Protein AF-A0AA42DPJ4-F1 (afdb_monomer)

pLDDT: mean 75.96, std 15.67, range [26.09, 93.69]

Structure (mmCIF, N/CA/C/O backbone):
data_AF-A0AA42DPJ4-F1
#
_entry.id   AF-A0AA42DPJ4-F1
#
loop_
_atom_site.group_PDB
_atom_site.id
_atom_site.type_symbol
_atom_site.label_atom_id
_atom_site.label_alt_id
_atom_site.label_comp_id
_atom_site.label_asym_id
_atom_site.label_entity_id
_atom_site.label_seq_id
_atom_site.pdbx_PDB_ins_code
_atom_site.Cartn_x
_atom_site.Cartn_y
_atom_site.Cartn_z
_atom_site.occupancy
_atom_site.B_iso_or_equiv
_atom_site.auth_seq_id
_atom_site.auth_comp_id
_atom_site.auth_asym_id
_atom_site.auth_atom_id
_atom_site.pdbx_PDB_model_num
ATOM 1 N N . MET A 1 1 ? 24.474 -17.351 -63.081 1.00 50.31 1 MET A N 1
ATOM 2 C CA . MET A 1 1 ? 24.255 -18.092 -61.821 1.00 50.31 1 MET A CA 1
ATOM 3 C C . MET A 1 1 ? 22.825 -17.824 -61.389 1.00 50.31 1 MET A C 1
ATOM 5 O O . MET A 1 1 ? 22.448 -16.661 -61.349 1.00 50.31 1 MET A O 1
ATOM 9 N N . ALA A 1 2 ? 22.011 -18.860 -61.190 1.00 41.03 2 ALA A N 1
ATOM 10 C CA . ALA A 1 2 ? 20.641 -18.689 -60.711 1.00 41.03 2 ALA A CA 1
ATOM 11 C C . ALA A 1 2 ? 20.674 -18.439 -59.195 1.00 41.03 2 ALA A C 1
ATOM 13 O O . ALA A 1 2 ? 21.271 -19.229 -58.468 1.00 41.03 2 ALA A O 1
ATOM 14 N N . TYR A 1 3 ? 20.078 -17.338 -58.736 1.00 45.53 3 TYR A N 1
ATOM 15 C CA . TYR A 1 3 ? 19.929 -17.019 -57.315 1.00 45.53 3 TYR A CA 1
ATOM 16 C C . TYR A 1 3 ? 18.495 -17.345 -56.898 1.00 45.53 3 TYR A C 1
ATOM 18 O O . TYR A 1 3 ? 17.548 -16.778 -57.445 1.00 45.53 3 TYR A O 1
ATOM 26 N N . VAL A 1 4 ? 18.333 -18.282 -55.963 1.00 52.97 4 VAL A N 1
ATOM 27 C CA . VAL A 1 4 ? 17.031 -18.622 -55.379 1.00 52.97 4 VAL A CA 1
ATOM 28 C C . VAL A 1 4 ? 16.916 -17.874 -54.059 1.00 52.97 4 VAL A C 1
ATOM 30 O O . VAL A 1 4 ? 17.631 -18.173 -53.107 1.00 52.97 4 VAL A O 1
ATOM 33 N N . LYS A 1 5 ? 16.028 -16.879 -54.013 1.00 53.94 5 LYS A N 1
ATOM 34 C CA . LYS A 1 5 ? 15.670 -16.181 -52.778 1.00 53.94 5 LYS A CA 1
ATOM 35 C C . LYS A 1 5 ? 14.602 -17.007 -52.065 1.00 53.94 5 LYS A C 1
ATOM 37 O O . LYS A 1 5 ? 13.490 -17.133 -52.572 1.00 53.94 5 LYS A O 1
ATOM 42 N N . PHE A 1 6 ? 14.939 -17.581 -50.916 1.00 61.22 6 PHE A N 1
ATOM 43 C CA . PHE A 1 6 ? 13.951 -18.226 -50.059 1.00 61.22 6 PHE A CA 1
ATOM 44 C C . PHE A 1 6 ? 13.120 -17.143 -49.363 1.00 61.22 6 PHE A C 1
ATOM 46 O O . PHE A 1 6 ? 13.669 -16.206 -48.789 1.00 61.22 6 PHE A O 1
ATOM 53 N N . ILE A 1 7 ? 11.796 -17.249 -49.459 1.00 59.47 7 ILE A N 1
ATOM 54 C CA . ILE A 1 7 ? 10.856 -16.453 -48.666 1.00 59.47 7 ILE A CA 1
ATOM 55 C C . ILE A 1 7 ? 10.421 -17.377 -47.529 1.00 59.47 7 ILE A C 1
ATOM 57 O O . ILE A 1 7 ? 9.567 -18.240 -47.732 1.00 59.47 7 ILE A O 1
ATOM 61 N N . SER A 1 8 ? 11.070 -17.279 -46.367 1.00 59.56 8 SER A N 1
ATOM 62 C CA . SER A 1 8 ? 10.597 -17.953 -45.158 1.00 59.56 8 SER A CA 1
ATOM 63 C C . SER A 1 8 ? 9.423 -17.160 -44.592 1.00 59.56 8 SER A C 1
ATOM 65 O O . SER A 1 8 ? 9.530 -15.961 -44.344 1.00 59.56 8 SER A O 1
ATOM 67 N N . ASN A 1 9 ? 8.280 -17.819 -44.418 1.00 61.34 9 ASN A N 1
ATOM 68 C CA . ASN A 1 9 ? 7.178 -17.238 -43.660 1.00 61.34 9 ASN A CA 1
ATOM 69 C C . ASN A 1 9 ? 7.498 -17.351 -42.161 1.00 61.34 9 ASN A C 1
ATOM 71 O O . ASN A 1 9 ? 8.057 -18.377 -41.758 1.00 61.34 9 ASN A O 1
ATOM 75 N N . PRO A 1 10 ? 7.131 -16.352 -41.338 1.00 64.00 10 PRO A N 1
ATOM 76 C CA . PRO A 1 10 ? 7.322 -16.434 -39.897 1.00 64.00 10 PRO A CA 1
ATOM 77 C C . PRO A 1 10 ? 6.531 -17.624 -39.327 1.00 64.00 10 PRO A C 1
ATOM 79 O O . PRO A 1 10 ? 5.425 -17.915 -39.806 1.00 64.00 10 PRO A O 1
ATOM 82 N N . PRO A 1 11 ? 7.073 -18.336 -38.324 1.00 66.56 11 PRO A N 1
ATOM 83 C CA . PRO A 1 11 ? 6.403 -19.488 -37.735 1.00 66.56 11 PRO A CA 1
ATOM 84 C C . PRO A 1 11 ? 5.065 -19.076 -37.100 1.00 66.56 11 PRO A C 1
ATOM 86 O O . PRO A 1 11 ? 4.996 -18.157 -36.291 1.00 66.56 11 PRO A O 1
ATOM 89 N N . THR A 1 12 ? 3.979 -19.777 -37.444 1.00 73.88 12 THR A N 1
ATOM 90 C CA . THR A 1 12 ? 2.628 -19.508 -36.905 1.00 73.88 12 THR A CA 1
ATOM 91 C C . THR A 1 12 ? 2.426 -20.040 -35.485 1.00 73.88 12 THR A C 1
ATOM 93 O O . THR A 1 12 ? 1.464 -19.677 -34.813 1.00 73.88 12 THR A O 1
ATOM 96 N N . SER A 1 13 ? 3.299 -20.943 -35.039 1.00 78.25 13 SER A N 1
ATOM 97 C CA . SER A 1 13 ? 3.259 -21.578 -33.723 1.00 78.25 13 SER A CA 1
ATOM 98 C C . SER A 1 13 ? 4.631 -22.140 -33.375 1.00 78.25 13 SER A C 1
ATOM 100 O O . SER A 1 13 ? 5.335 -22.624 -34.261 1.00 78.25 13 SER A O 1
ATOM 102 N N . ILE A 1 14 ? 4.971 -22.147 -32.090 1.00 84.88 14 ILE A N 1
ATOM 103 C CA . ILE A 1 14 ? 6.233 -22.679 -31.571 1.00 84.88 14 ILE A CA 1
ATOM 104 C C . ILE A 1 14 ? 5.926 -23.817 -30.596 1.00 84.88 14 ILE A C 1
ATOM 106 O O . ILE A 1 14 ? 5.010 -23.715 -29.778 1.00 84.88 14 ILE A O 1
ATOM 110 N N . SER A 1 15 ? 6.679 -24.913 -30.696 1.00 85.31 15 SER A N 1
ATOM 111 C CA . SER A 1 15 ? 6.528 -26.078 -29.823 1.00 85.31 15 SER A CA 1
ATOM 112 C C . SER A 1 15 ? 7.399 -25.915 -28.582 1.00 85.31 15 SER A C 1
ATOM 114 O O . SER A 1 15 ? 8.619 -26.014 -28.664 1.00 85.31 15 SER A O 1
ATOM 116 N N . ILE A 1 16 ? 6.773 -25.685 -27.430 1.00 87.56 16 ILE A N 1
ATOM 117 C CA . ILE A 1 16 ? 7.468 -25.540 -26.145 1.00 87.56 16 ILE A CA 1
ATOM 118 C C . ILE A 1 16 ? 7.550 -26.913 -25.458 1.00 87.56 16 ILE A C 1
ATOM 120 O O . ILE A 1 16 ? 6.542 -27.628 -25.433 1.00 87.56 16 ILE A O 1
ATOM 124 N N . PRO A 1 17 ? 8.699 -27.300 -24.873 1.00 87.00 17 PRO A N 1
ATOM 125 C CA . PRO A 1 17 ? 8.817 -28.578 -24.182 1.00 87.00 17 PRO A CA 1
ATOM 126 C C . PRO A 1 17 ? 7.823 -28.719 -23.021 1.00 87.00 17 PRO A C 1
ATOM 128 O O . PRO A 1 17 ? 7.724 -27.852 -22.154 1.00 87.00 17 PRO A O 1
ATOM 131 N N . TYR A 1 18 ? 7.112 -29.851 -22.959 1.00 85.75 18 TYR A N 1
ATOM 132 C CA . TYR A 1 18 ? 6.124 -30.109 -21.902 1.00 85.75 18 TYR A CA 1
ATOM 133 C C . TYR A 1 18 ? 6.742 -30.045 -20.498 1.00 85.75 18 TYR A C 1
ATOM 135 O O . TYR A 1 18 ? 6.151 -29.467 -19.591 1.00 85.75 18 TYR A O 1
ATOM 143 N N . TRP A 1 19 ? 7.962 -30.571 -20.339 1.00 87.56 19 TRP A N 1
ATOM 144 C CA . TRP A 1 19 ? 8.686 -30.554 -19.066 1.00 87.56 19 TRP A CA 1
ATOM 145 C C . TRP A 1 19 ? 8.982 -29.132 -18.576 1.00 87.56 19 TRP A C 1
ATOM 147 O O . TRP A 1 19 ? 8.972 -28.888 -17.373 1.00 87.56 19 TRP A O 1
ATOM 157 N N . PHE A 1 20 ? 9.198 -28.175 -19.482 1.00 88.75 20 PHE A N 1
ATOM 158 C CA . PHE A 1 20 ? 9.403 -26.780 -19.103 1.00 88.75 20 PHE A CA 1
ATOM 159 C C . PHE A 1 20 ? 8.115 -26.196 -18.516 1.00 88.75 20 PHE A C 1
ATOM 161 O O . PHE A 1 20 ? 8.137 -25.563 -17.462 1.00 88.75 20 PHE A O 1
ATOM 168 N N . ILE A 1 21 ? 6.979 -26.470 -19.164 1.00 87.19 21 ILE A N 1
ATOM 169 C CA . ILE A 1 21 ? 5.657 -25.994 -18.738 1.00 87.19 21 ILE A CA 1
ATOM 170 C C . ILE A 1 21 ? 5.255 -26.592 -17.384 1.00 87.19 21 ILE A C 1
ATOM 172 O O . ILE A 1 21 ? 4.640 -25.900 -16.576 1.00 87.19 21 ILE A O 1
ATOM 176 N N . THR A 1 22 ? 5.582 -27.857 -17.115 1.00 84.88 22 THR A N 1
ATOM 177 C CA . THR A 1 22 ? 5.190 -28.508 -15.858 1.00 84.88 22 THR A CA 1
ATOM 178 C C . THR A 1 22 ? 6.157 -28.256 -14.714 1.00 84.88 22 THR A C 1
ATOM 180 O O . THR A 1 22 ? 5.713 -28.003 -13.596 1.00 84.88 22 THR A O 1
ATOM 183 N N . ASP A 1 23 ? 7.463 -28.326 -14.973 1.00 83.06 23 ASP A N 1
ATOM 184 C CA . ASP A 1 23 ? 8.459 -28.419 -13.904 1.00 83.06 23 ASP A CA 1
ATOM 185 C C . ASP A 1 23 ? 9.047 -27.038 -13.572 1.00 83.06 23 ASP A C 1
ATOM 187 O O . ASP A 1 23 ? 9.328 -26.765 -12.407 1.00 83.06 23 ASP A O 1
ATOM 191 N N . TYR A 1 24 ? 9.170 -26.143 -14.560 1.00 86.25 24 TYR A N 1
ATOM 192 C CA . TYR A 1 24 ? 9.899 -24.875 -14.427 1.00 86.25 24 TYR A CA 1
ATOM 193 C C . TYR A 1 24 ? 8.995 -23.638 -14.474 1.00 86.25 24 TYR A C 1
ATOM 195 O O . TYR A 1 24 ? 9.094 -22.761 -13.615 1.00 86.25 24 TYR A O 1
ATOM 203 N N . MET A 1 25 ? 8.071 -23.573 -15.436 1.00 85.75 25 MET A N 1
ATOM 204 C CA . MET A 1 25 ? 7.162 -22.436 -15.624 1.00 85.75 25 MET A CA 1
ATOM 205 C C . MET A 1 25 ? 6.351 -22.070 -14.363 1.00 85.75 25 MET A C 1
ATOM 207 O O . MET A 1 25 ? 6.233 -20.876 -14.092 1.00 85.75 25 MET A O 1
ATOM 211 N N . PRO A 1 26 ? 5.825 -23.015 -13.551 1.00 84.31 26 PRO A N 1
ATOM 212 C CA . PRO A 1 26 ? 5.044 -22.668 -12.360 1.00 84.31 26 PRO A CA 1
ATOM 213 C C . PRO A 1 26 ? 5.886 -22.124 -11.199 1.00 84.31 26 PRO A C 1
ATOM 215 O O . PRO A 1 26 ? 5.335 -21.514 -10.285 1.00 84.31 26 PRO A O 1
ATOM 218 N N . GLN A 1 27 ? 7.196 -22.390 -11.203 1.00 79.38 27 GLN A N 1
ATOM 219 C CA . GLN 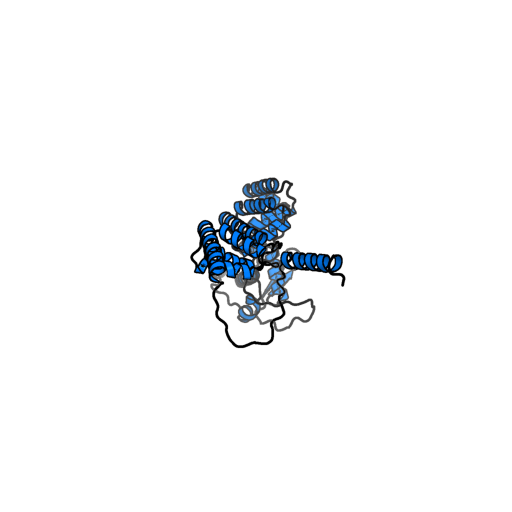A 1 27 ? 8.124 -21.984 -10.142 1.00 79.38 27 GLN A CA 1
ATOM 220 C C . GLN A 1 27 ? 8.806 -20.644 -10.451 1.00 79.38 27 GLN A C 1
ATOM 222 O O . GLN A 1 27 ? 9.257 -19.955 -9.537 1.00 79.38 27 GLN A O 1
ATOM 227 N N . ALA A 1 28 ? 8.873 -20.271 -11.729 1.00 81.12 28 ALA A N 1
ATOM 228 C CA . ALA A 1 28 ? 9.511 -19.048 -12.187 1.00 81.12 28 ALA A CA 1
ATOM 229 C C . ALA A 1 28 ? 8.598 -17.816 -12.071 1.00 81.12 28 ALA A C 1
ATOM 231 O O . ALA A 1 28 ? 7.369 -17.896 -12.125 1.00 81.12 28 ALA A O 1
ATOM 232 N N . LEU A 1 29 ? 9.215 -16.636 -11.957 1.00 79.88 29 LEU A N 1
ATOM 233 C CA . LEU A 1 29 ? 8.502 -15.359 -11.999 1.00 79.88 29 LEU A CA 1
ATOM 234 C C . LEU A 1 29 ? 7.842 -15.161 -13.372 1.00 79.88 29 LEU A C 1
ATOM 236 O O . LEU A 1 29 ? 8.435 -15.468 -14.405 1.00 79.88 29 LEU A O 1
ATOM 240 N N . GLY A 1 30 ? 6.644 -14.569 -13.405 1.00 79.81 30 GLY A N 1
ATOM 241 C CA . GLY A 1 30 ? 5.907 -14.352 -14.659 1.00 79.81 30 GLY A CA 1
ATOM 242 C C . GLY A 1 30 ? 6.691 -13.540 -15.700 1.00 79.81 30 GLY A C 1
ATOM 243 O O . GLY A 1 30 ? 6.629 -13.839 -16.891 1.00 79.81 30 GLY A O 1
ATOM 244 N N . GLY A 1 31 ? 7.499 -12.571 -15.253 1.00 83.44 31 GLY A N 1
ATOM 245 C CA . GLY A 1 31 ? 8.415 -11.827 -16.123 1.00 83.44 31 GLY A CA 1
ATOM 246 C C . GLY A 1 31 ? 9.491 -12.715 -16.752 1.00 83.44 31 GLY A C 1
ATOM 247 O O . GLY A 1 31 ? 9.787 -12.572 -17.931 1.00 83.44 31 GLY A O 1
ATOM 248 N N . TYR A 1 32 ? 10.013 -13.695 -16.013 1.00 89.75 32 TYR A N 1
ATOM 249 C CA . TYR A 1 32 ? 11.071 -14.587 -16.495 1.00 89.75 32 TYR A CA 1
ATOM 250 C C . TYR A 1 32 ? 10.519 -15.604 -17.490 1.00 89.75 32 TYR A C 1
ATOM 252 O O . TYR A 1 32 ? 11.172 -15.911 -18.485 1.00 89.75 32 TYR A O 1
ATOM 260 N N . VAL A 1 33 ? 9.287 -16.076 -17.267 1.00 90.69 33 VAL A N 1
ATOM 261 C CA . VAL A 1 33 ? 8.554 -16.888 -18.248 1.00 90.69 33 VAL A CA 1
ATOM 262 C C . VAL A 1 33 ? 8.330 -16.087 -19.532 1.00 90.69 33 VAL A C 1
ATOM 264 O O . VAL A 1 33 ? 8.541 -16.611 -20.623 1.00 90.69 33 VAL A O 1
ATOM 267 N N . LYS A 1 34 ? 7.961 -14.804 -19.420 1.00 90.62 34 LYS A N 1
ATOM 268 C CA . LYS A 1 34 ? 7.787 -13.911 -20.575 1.00 90.62 34 LYS A CA 1
ATOM 269 C C . LYS A 1 34 ? 9.088 -13.754 -21.373 1.00 90.62 34 LYS A C 1
ATOM 271 O O . LYS A 1 34 ? 9.047 -13.876 -22.594 1.00 90.62 34 LYS A O 1
ATOM 276 N N . VAL A 1 35 ? 10.221 -13.544 -20.692 1.00 90.62 35 VAL A N 1
ATOM 277 C CA . VAL A 1 35 ? 11.560 -13.488 -21.314 1.00 90.62 35 VAL A CA 1
ATOM 278 C C . VAL A 1 35 ? 11.866 -14.786 -22.051 1.00 90.62 35 VAL A C 1
ATOM 280 O O . VAL A 1 35 ? 12.206 -14.741 -23.231 1.00 90.62 35 VAL A O 1
ATOM 283 N N . TYR A 1 36 ? 11.682 -15.934 -21.389 1.00 91.38 36 TYR A N 1
ATOM 284 C CA . TYR A 1 36 ? 11.941 -17.241 -21.989 1.00 91.38 36 TYR A CA 1
ATOM 285 C C . TYR A 1 36 ? 11.129 -17.439 -23.269 1.00 91.38 36 TYR A C 1
ATOM 287 O O . TYR A 1 36 ? 11.701 -17.699 -24.318 1.00 91.38 36 TYR A O 1
ATOM 295 N N . LEU A 1 37 ? 9.806 -17.265 -23.206 1.00 90.94 37 LEU A N 1
ATOM 296 C CA . LEU A 1 37 ? 8.918 -17.506 -24.345 1.00 90.94 37 LEU A CA 1
ATOM 297 C C . LEU A 1 37 ? 9.207 -16.574 -25.524 1.00 90.94 37 LEU A C 1
ATOM 299 O O . LEU A 1 37 ? 9.166 -17.012 -26.671 1.00 90.94 37 LEU A O 1
ATOM 303 N N . TYR A 1 38 ? 9.494 -15.302 -25.249 1.00 90.44 38 TYR A N 1
ATOM 304 C CA . TYR A 1 38 ? 9.787 -14.322 -26.289 1.00 90.44 38 TYR A CA 1
ATOM 305 C C . TYR A 1 38 ? 11.123 -14.606 -26.976 1.00 90.44 38 TYR A C 1
ATOM 307 O O . TYR A 1 38 ? 11.176 -14.694 -28.199 1.00 90.44 38 TYR A O 1
ATOM 315 N N . ILE A 1 39 ? 12.188 -14.824 -26.203 1.00 90.06 39 ILE A N 1
ATOM 316 C CA . ILE A 1 39 ? 13.509 -15.128 -26.763 1.00 90.06 39 ILE A CA 1
ATOM 317 C C . ILE A 1 39 ? 13.495 -16.486 -27.473 1.00 90.06 39 ILE A C 1
ATOM 319 O O . ILE A 1 39 ? 14.083 -16.621 -28.541 1.00 90.06 39 ILE A O 1
ATOM 323 N N . PHE A 1 40 ? 12.758 -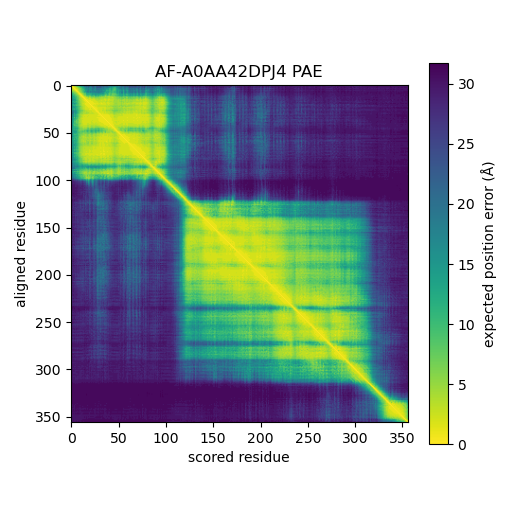17.466 -26.946 1.00 89.25 40 PHE A N 1
ATOM 324 C CA . PHE A 1 40 ? 12.554 -18.760 -27.598 1.00 89.25 40 PHE A CA 1
ATOM 325 C C . PHE A 1 40 ? 11.819 -18.623 -28.936 1.00 89.25 40 PHE A C 1
ATOM 327 O O . PHE A 1 40 ? 12.146 -19.315 -29.898 1.00 89.25 40 PHE A O 1
ATOM 334 N N . ALA A 1 41 ? 10.858 -17.700 -29.031 1.00 87.81 41 ALA A N 1
ATOM 335 C CA . ALA A 1 41 ? 10.177 -17.409 -30.285 1.00 87.81 41 ALA A CA 1
ATOM 336 C C . ALA A 1 41 ? 11.110 -16.795 -31.332 1.00 87.81 41 ALA A C 1
ATOM 338 O O . ALA A 1 41 ? 11.095 -17.236 -32.479 1.00 87.81 41 ALA A O 1
ATOM 339 N N . LEU A 1 42 ? 11.944 -15.830 -30.931 1.00 86.75 42 LEU A N 1
ATOM 340 C CA . LEU A 1 42 ? 12.933 -15.214 -31.820 1.00 86.75 42 LEU A CA 1
ATOM 341 C C . LEU A 1 42 ? 14.006 -16.214 -32.261 1.00 86.75 42 LEU A C 1
ATOM 343 O O . LEU A 1 42 ? 14.391 -16.220 -33.422 1.00 86.75 42 LEU A O 1
ATOM 347 N N . TYR A 1 43 ? 14.436 -17.102 -31.363 1.00 85.88 43 TYR A N 1
ATOM 348 C CA . TYR A 1 43 ? 15.405 -18.159 -31.663 1.00 85.88 43 TYR A CA 1
ATOM 349 C C . TYR A 1 43 ? 14.918 -19.136 -32.745 1.00 85.88 43 TYR A C 1
ATOM 351 O O . TYR A 1 43 ? 15.713 -19.669 -33.515 1.00 85.88 43 TYR A O 1
ATOM 359 N N . HIS A 1 44 ? 13.607 -19.373 -32.820 1.00 82.00 44 HIS A N 1
ATOM 360 C CA . HIS A 1 44 ? 13.000 -20.250 -33.821 1.00 82.00 44 HIS A CA 1
ATOM 361 C C . HIS A 1 44 ? 12.646 -19.549 -35.143 1.00 82.00 44 HIS A C 1
ATOM 363 O O . HIS A 1 44 ? 12.183 -20.223 -36.068 1.00 82.00 44 HIS A O 1
ATOM 369 N N . ASP A 1 45 ? 12.851 -18.234 -35.258 1.00 83.31 45 ASP A N 1
ATOM 370 C CA . ASP A 1 45 ? 12.619 -17.499 -36.499 1.00 83.31 45 ASP A CA 1
ATOM 371 C C . ASP A 1 45 ? 13.870 -17.553 -37.401 1.00 83.31 45 ASP A C 1
ATOM 373 O O . ASP A 1 45 ? 14.886 -16.933 -37.088 1.00 83.31 45 ASP A O 1
ATOM 377 N N . PRO A 1 46 ? 13.821 -18.246 -38.557 1.00 73.94 46 PRO A N 1
ATOM 378 C CA . PRO A 1 46 ? 14.973 -18.377 -39.449 1.00 73.94 46 PRO A CA 1
ATOM 379 C C . PRO A 1 46 ? 15.366 -17.064 -40.148 1.00 73.94 46 PRO A C 1
ATOM 381 O O . PRO A 1 46 ? 16.367 -17.041 -40.860 1.00 73.94 46 PRO A O 1
ATOM 384 N N . SER A 1 47 ? 14.569 -15.997 -40.017 1.00 75.00 47 SER A N 1
ATOM 385 C CA . SER A 1 47 ? 14.876 -14.674 -40.574 1.00 75.00 47 SER A CA 1
ATOM 386 C C . SER A 1 47 ? 15.730 -13.796 -39.651 1.00 75.00 47 SER A C 1
ATOM 388 O O . SER A 1 47 ? 16.198 -12.742 -40.084 1.00 75.00 47 SER A O 1
ATOM 390 N N . ILE A 1 48 ? 15.947 -14.226 -38.405 1.00 78.19 48 ILE A N 1
ATOM 391 C CA . ILE A 1 48 ? 16.647 -13.463 -37.372 1.00 78.19 48 ILE A CA 1
ATOM 392 C C . ILE A 1 48 ? 18.012 -14.112 -37.114 1.00 78.19 48 ILE A C 1
ATOM 394 O O . ILE A 1 48 ? 18.093 -15.233 -36.624 1.00 78.19 48 ILE A O 1
ATOM 398 N N . GLU A 1 49 ? 19.098 -13.403 -37.434 1.00 70.88 49 GLU A N 1
ATOM 399 C CA . GLU A 1 49 ? 20.473 -13.884 -37.195 1.00 70.88 49 GLU A CA 1
ATOM 400 C C . GLU A 1 49 ? 20.963 -13.617 -35.759 1.00 70.88 49 GLU A C 1
ATOM 402 O O . GLU A 1 49 ? 21.925 -14.233 -35.308 1.00 70.88 49 GLU A O 1
ATOM 407 N N . GLY A 1 50 ? 20.296 -12.728 -35.019 1.00 78.00 50 GLY A N 1
ATOM 408 C CA . GLY A 1 50 ? 20.648 -12.387 -33.644 1.00 78.00 50 GLY A CA 1
ATOM 409 C C . GLY A 1 50 ? 19.632 -11.450 -32.999 1.00 78.00 50 GLY A C 1
ATOM 410 O O . GLY A 1 50 ? 18.778 -10.873 -33.673 1.00 78.00 50 GLY A O 1
ATOM 411 N N . ILE A 1 51 ? 19.728 -11.301 -31.679 1.00 83.00 51 ILE A N 1
ATOM 412 C CA . ILE A 1 51 ? 18.840 -10.435 -30.900 1.00 83.00 51 ILE A CA 1
ATOM 413 C C . ILE A 1 51 ? 19.637 -9.342 -30.191 1.00 83.00 51 ILE A C 1
ATOM 415 O O . ILE A 1 51 ? 20.672 -9.602 -29.586 1.00 83.00 51 ILE A O 1
ATOM 419 N N . SER A 1 52 ? 19.123 -8.115 -30.236 1.00 85.62 52 SER A N 1
ATOM 420 C CA . SER A 1 52 ? 19.573 -7.032 -29.360 1.00 85.62 52 SER A CA 1
ATOM 421 C C . SER A 1 52 ? 18.870 -7.176 -28.010 1.00 85.62 52 SER A C 1
ATOM 423 O O . SER A 1 52 ? 17.633 -7.221 -27.953 1.00 85.62 52 SER A O 1
ATOM 425 N N . LEU A 1 53 ? 19.638 -7.269 -26.919 1.00 82.56 53 LEU A N 1
ATOM 426 C CA . LEU A 1 53 ? 19.082 -7.352 -25.561 1.00 82.56 53 LEU A CA 1
ATOM 427 C C . LEU A 1 53 ? 18.308 -6.075 -25.204 1.00 82.56 53 LEU A C 1
ATOM 429 O O . LEU A 1 53 ? 17.246 -6.157 -24.589 1.00 82.56 53 LEU A O 1
ATOM 433 N N . GLU A 1 54 ? 18.777 -4.912 -25.660 1.00 79.69 54 GLU A N 1
ATOM 434 C CA . GLU A 1 54 ? 18.111 -3.627 -25.428 1.00 79.69 54 GLU A CA 1
ATOM 435 C C . GLU A 1 54 ? 16.751 -3.546 -26.125 1.00 79.69 54 GLU A C 1
ATOM 437 O O . GLU A 1 54 ? 15.761 -3.126 -25.525 1.00 79.69 54 GLU A O 1
ATOM 442 N N . ASP A 1 55 ? 16.673 -3.975 -27.385 1.00 82.06 55 ASP A N 1
ATOM 443 C CA . ASP A 1 55 ? 15.413 -3.942 -28.130 1.00 82.06 55 ASP A CA 1
ATOM 444 C C . ASP A 1 55 ? 14.442 -5.008 -27.623 1.00 82.06 55 ASP A C 1
ATOM 446 O O . ASP A 1 55 ? 13.239 -4.763 -27.520 1.00 82.06 55 ASP A O 1
ATOM 450 N N . SER A 1 56 ? 14.967 -6.161 -27.202 1.00 86.38 56 SER A N 1
ATOM 451 C CA . SER A 1 56 ? 14.179 -7.197 -26.533 1.00 86.38 56 SER A CA 1
ATOM 452 C C . SER A 1 56 ? 13.592 -6.690 -25.213 1.00 86.38 56 SER A C 1
ATOM 454 O O . SER A 1 56 ? 12.415 -6.923 -24.942 1.00 86.38 56 SER A O 1
ATOM 456 N N . ALA A 1 57 ? 14.368 -5.943 -24.423 1.00 79.31 57 ALA A N 1
ATOM 457 C CA . ALA A 1 57 ? 13.915 -5.341 -23.172 1.00 79.31 57 ALA A CA 1
ATOM 458 C C . ALA A 1 57 ? 12.803 -4.304 -23.411 1.00 79.31 57 ALA A C 1
ATOM 460 O O . ALA A 1 57 ? 11.761 -4.355 -22.750 1.00 79.31 57 ALA A O 1
ATOM 461 N N . LYS A 1 58 ? 12.956 -3.445 -24.433 1.00 79.56 58 LYS A N 1
ATOM 462 C CA . LYS A 1 58 ? 11.921 -2.483 -24.855 1.00 79.56 58 LYS A CA 1
ATOM 463 C C . LYS A 1 58 ? 10.619 -3.179 -25.256 1.00 79.56 58 LYS A C 1
ATOM 465 O O . LYS A 1 58 ? 9.557 -2.802 -24.768 1.00 79.56 58 LYS A O 1
ATOM 470 N N . VAL A 1 59 ? 10.680 -4.216 -26.100 1.00 85.56 59 VAL A N 1
ATOM 471 C CA . VAL A 1 59 ? 9.481 -4.966 -26.535 1.00 85.56 59 VAL A CA 1
ATOM 472 C C . VAL A 1 59 ? 8.806 -5.664 -25.356 1.00 85.56 59 VAL A C 1
ATOM 474 O O . VAL A 1 59 ? 7.577 -5.703 -25.249 1.00 85.56 59 VAL A O 1
ATOM 477 N N . LEU A 1 60 ? 9.604 -6.206 -24.440 1.00 83.25 60 LEU A N 1
ATOM 478 C CA . LEU A 1 60 ? 9.103 -6.879 -23.253 1.00 83.25 60 LEU A CA 1
ATOM 479 C C . LEU A 1 60 ? 8.601 -5.919 -22.168 1.00 83.25 60 LEU A C 1
ATOM 481 O O . LEU A 1 60 ? 7.944 -6.395 -21.233 1.00 83.25 60 LEU A O 1
ATOM 485 N N . ASN A 1 61 ? 8.811 -4.610 -22.338 1.00 83.56 61 ASN A N 1
ATOM 486 C CA . ASN A 1 61 ? 8.502 -3.561 -21.373 1.00 83.56 61 ASN A CA 1
ATOM 487 C C . ASN A 1 61 ? 9.127 -3.860 -19.999 1.00 83.56 61 ASN A C 1
ATOM 489 O O . ASN A 1 61 ? 8.430 -3.915 -18.986 1.00 83.56 61 ASN A O 1
ATOM 493 N N . MET A 1 62 ? 10.429 -4.149 -20.008 1.00 85.69 62 MET A N 1
ATOM 494 C CA . MET A 1 62 ? 11.259 -4.421 -18.830 1.00 85.69 62 MET A CA 1
ATOM 495 C C . MET A 1 62 ? 12.648 -3.810 -19.016 1.00 85.69 62 MET A C 1
ATOM 497 O O . MET A 1 62 ? 13.010 -3.397 -20.118 1.00 85.69 62 MET A O 1
ATOM 501 N N . LEU A 1 63 ? 13.439 -3.757 -17.950 1.00 77.88 63 LEU A N 1
ATOM 502 C CA . LEU A 1 63 ? 14.795 -3.214 -18.021 1.00 77.88 63 LEU A CA 1
ATOM 503 C C . LEU A 1 63 ? 15.762 -4.216 -18.657 1.00 77.88 63 LEU A C 1
ATOM 505 O O . LEU A 1 63 ? 15.608 -5.428 -18.504 1.00 77.88 63 LEU A O 1
ATOM 509 N N . CYS A 1 64 ? 16.807 -3.713 -19.321 1.00 79.06 64 CYS A N 1
ATOM 510 C CA . CYS A 1 64 ? 17.854 -4.568 -19.893 1.00 79.06 64 CYS A CA 1
ATOM 511 C C . CYS A 1 64 ? 18.540 -5.408 -18.800 1.00 79.06 64 CYS A C 1
ATOM 513 O O . CYS A 1 64 ? 18.748 -6.605 -18.973 1.00 79.06 64 CYS A O 1
ATOM 515 N N . SER A 1 65 ? 18.769 -4.822 -17.620 1.00 75.94 65 SER A N 1
ATOM 516 C CA . SER A 1 65 ? 19.297 -5.537 -16.454 1.00 75.94 65 SER A CA 1
ATOM 517 C C . SER A 1 65 ? 18.388 -6.682 -15.996 1.00 75.94 65 SER A C 1
ATOM 519 O O . SER A 1 65 ? 18.892 -7.774 -15.747 1.00 75.94 65 SER A O 1
ATOM 521 N N . GLU A 1 66 ? 17.067 -6.471 -15.936 1.00 78.75 66 GLU A N 1
ATOM 522 C CA . GLU A 1 66 ? 16.078 -7.504 -15.581 1.00 78.75 66 GLU A CA 1
ATOM 523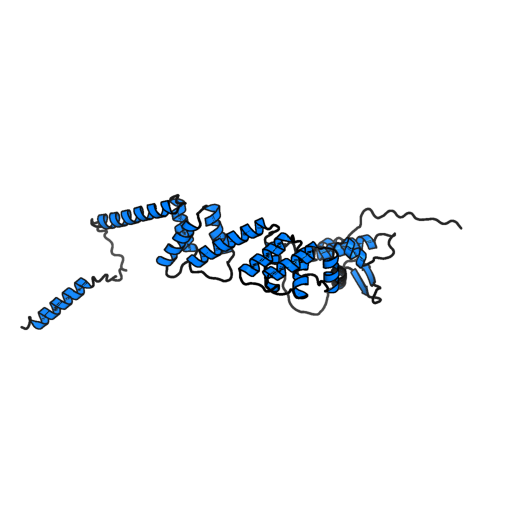 C C . GLU A 1 66 ? 16.036 -8.637 -16.612 1.00 78.75 66 GLU A C 1
ATOM 525 O O . GLU A 1 66 ? 15.936 -9.809 -16.245 1.00 78.75 66 GLU A O 1
ATOM 530 N N . LEU A 1 67 ? 16.145 -8.299 -17.900 1.00 85.81 67 LEU A N 1
ATOM 531 C CA . LEU A 1 67 ? 16.225 -9.274 -18.984 1.00 85.81 67 LEU A CA 1
ATOM 532 C C . LEU A 1 67 ? 17.483 -10.142 -18.849 1.00 85.81 67 LEU A C 1
ATOM 534 O O . LEU A 1 67 ? 17.383 -11.369 -18.908 1.00 85.81 67 LEU A O 1
ATOM 538 N N . THR A 1 68 ? 18.643 -9.534 -18.590 1.00 83.75 68 THR A N 1
ATOM 539 C CA . THR A 1 68 ? 19.897 -10.262 -18.338 1.00 83.75 68 THR A CA 1
ATOM 540 C C . THR A 1 68 ? 19.790 -11.148 -17.099 1.00 83.75 68 THR A C 1
ATOM 542 O O . THR A 1 68 ? 20.158 -12.319 -17.153 1.00 83.75 68 THR A O 1
ATOM 545 N N . THR A 1 69 ? 19.190 -10.655 -16.008 1.00 84.38 69 THR A N 1
ATOM 546 C CA . THR A 1 69 ? 19.006 -11.469 -14.789 1.00 84.38 69 THR A CA 1
ATOM 547 C C . THR A 1 69 ? 18.078 -12.661 -15.033 1.00 84.38 69 THR A C 1
ATOM 549 O O . THR A 1 69 ? 18.288 -13.742 -14.483 1.00 84.38 69 THR A O 1
ATOM 552 N N . ALA A 1 70 ? 17.047 -12.491 -15.865 1.00 86.50 70 ALA A N 1
ATOM 553 C CA . ALA A 1 70 ? 16.156 -13.577 -16.253 1.00 86.50 70 ALA A CA 1
ATOM 554 C C . ALA A 1 70 ? 16.884 -14.633 -17.103 1.00 86.50 70 ALA A C 1
ATOM 556 O O . ALA A 1 70 ? 16.685 -15.830 -16.893 1.00 86.50 70 ALA A O 1
ATOM 557 N N . LEU A 1 71 ? 17.750 -14.214 -18.030 1.00 87.50 71 LEU A N 1
ATOM 558 C CA . LEU A 1 71 ? 18.585 -15.124 -18.820 1.00 87.50 71 LEU A CA 1
ATOM 559 C C . LEU A 1 71 ? 19.580 -15.896 -17.946 1.00 87.50 71 LEU A C 1
ATOM 561 O O . LEU A 1 71 ? 19.679 -17.118 -18.058 1.00 87.50 71 LEU A O 1
ATOM 565 N N . GLU A 1 72 ? 20.249 -15.220 -17.014 1.00 85.69 72 GLU A N 1
ATOM 566 C CA . GLU A 1 72 ? 21.124 -15.856 -16.024 1.00 85.69 72 GLU A CA 1
ATOM 567 C C . GLU A 1 72 ? 20.365 -16.848 -15.137 1.00 85.69 72 GLU A C 1
ATOM 569 O O . GLU A 1 72 ? 20.840 -17.957 -14.887 1.00 85.69 72 GLU A O 1
ATOM 574 N N . TYR A 1 73 ? 19.152 -16.500 -14.702 1.00 87.88 73 TYR A N 1
ATOM 575 C CA . TYR A 1 73 ? 18.295 -17.408 -13.945 1.00 87.88 73 TYR A CA 1
ATOM 576 C C . TYR A 1 73 ? 18.037 -18.704 -14.721 1.00 87.88 73 TYR A C 1
ATOM 578 O O . TYR A 1 73 ? 18.260 -19.792 -14.187 1.00 87.88 73 TYR A O 1
ATOM 586 N N . TRP A 1 74 ? 17.637 -18.626 -15.990 1.00 88.31 74 TRP A N 1
ATOM 587 C CA . TRP A 1 74 ? 17.388 -19.826 -16.793 1.00 88.31 74 TRP A CA 1
ATOM 588 C C . TRP A 1 74 ? 18.660 -20.625 -17.095 1.00 88.31 74 TRP A C 1
ATOM 590 O O . TRP A 1 74 ? 18.598 -21.856 -17.153 1.00 88.31 74 TRP A O 1
ATOM 600 N N . ASN A 1 75 ? 19.805 -19.944 -17.190 1.00 86.44 75 ASN A N 1
ATOM 601 C CA . ASN A 1 75 ? 21.124 -20.562 -17.282 1.00 86.44 75 ASN A CA 1
ATOM 602 C C . ASN A 1 75 ? 21.464 -21.384 -16.030 1.00 86.44 75 ASN A C 1
ATOM 604 O O . ASN A 1 75 ? 21.841 -22.548 -16.132 1.00 86.44 75 ASN A O 1
ATOM 608 N N . THR A 1 76 ? 21.234 -20.838 -14.829 1.00 84.69 76 THR A N 1
ATOM 609 C CA . THR A 1 76 ? 21.449 -21.585 -13.570 1.00 84.69 76 THR A CA 1
ATOM 610 C C . THR A 1 76 ? 20.530 -22.798 -13.413 1.00 84.69 76 THR A C 1
ATOM 612 O O . THR A 1 76 ? 20.895 -23.763 -12.743 1.00 84.69 76 THR A O 1
ATOM 615 N N . HIS A 1 77 ? 19.351 -22.771 -14.040 1.00 83.19 77 HIS A N 1
ATOM 616 C CA . HIS A 1 77 ? 18.375 -23.863 -14.008 1.00 83.19 77 HIS A CA 1
ATOM 617 C C . HIS A 1 77 ? 18.587 -24.899 -15.124 1.00 83.19 77 HIS A C 1
ATOM 619 O O . HIS A 1 77 ? 17.858 -25.894 -15.164 1.00 83.19 77 HIS A O 1
ATOM 625 N N . GLY A 1 78 ? 19.572 -24.681 -16.006 1.00 82.56 78 GLY A N 1
ATOM 626 C CA . GLY A 1 78 ? 19.924 -25.590 -17.099 1.00 82.56 78 GLY A CA 1
ATOM 627 C C . GLY A 1 78 ? 18.861 -25.685 -18.194 1.00 82.56 78 GLY A C 1
ATOM 628 O O . GLY A 1 78 ? 18.765 -26.707 -18.857 1.00 82.56 78 GLY A O 1
ATOM 629 N N . VAL A 1 79 ? 18.013 -24.663 -18.348 1.00 86.38 79 VAL A N 1
ATOM 630 C CA . VAL A 1 79 ? 16.958 -24.636 -19.384 1.00 86.38 79 VAL A CA 1
ATOM 631 C C . VAL A 1 79 ? 17.473 -23.982 -20.674 1.00 86.38 79 VAL A C 1
ATOM 633 O O . VAL A 1 79 ? 17.025 -24.288 -21.779 1.00 86.38 79 VAL A O 1
ATOM 636 N N . LEU A 1 80 ? 18.425 -23.062 -20.538 1.00 87.56 80 LEU A N 1
ATOM 637 C CA . LEU A 1 80 ? 19.152 -22.447 -21.643 1.00 87.56 80 LEU A CA 1
ATOM 638 C C . LEU A 1 80 ? 20.617 -22.287 -21.247 1.00 87.56 80 LEU A C 1
ATOM 640 O O . LEU A 1 80 ? 20.941 -22.316 -20.066 1.00 87.56 80 LEU A O 1
ATOM 644 N N . GLN A 1 81 ? 21.488 -22.087 -22.224 1.00 83.00 81 GLN A N 1
ATOM 645 C CA . GLN A 1 81 ? 22.868 -21.678 -22.017 1.00 83.00 81 GLN A CA 1
ATOM 646 C C . GLN A 1 81 ? 23.002 -20.215 -22.421 1.00 83.00 81 GLN A C 1
ATOM 648 O O . GLN A 1 81 ? 22.737 -19.865 -23.570 1.00 83.00 81 GLN A O 1
ATOM 653 N N . PHE A 1 82 ? 23.411 -19.377 -21.473 1.00 86.81 82 PHE A N 1
ATOM 654 C CA . PHE A 1 82 ? 23.682 -17.958 -21.693 1.00 86.81 82 PHE A CA 1
ATOM 655 C C . PHE A 1 82 ? 25.139 -17.679 -21.326 1.00 86.81 82 PHE A C 1
ATOM 657 O O . PHE A 1 82 ? 25.533 -17.857 -20.170 1.00 86.81 82 PHE A O 1
ATOM 664 N N . LYS A 1 83 ? 25.954 -17.306 -22.318 1.00 80.62 83 LYS A N 1
ATOM 665 C CA . LYS A 1 83 ? 27.389 -17.041 -22.153 1.00 80.62 83 LYS A CA 1
ATOM 666 C C . LYS A 1 83 ? 27.738 -15.655 -22.666 1.00 80.62 83 LYS A C 1
ATOM 668 O O . LYS A 1 83 ? 27.304 -15.258 -23.7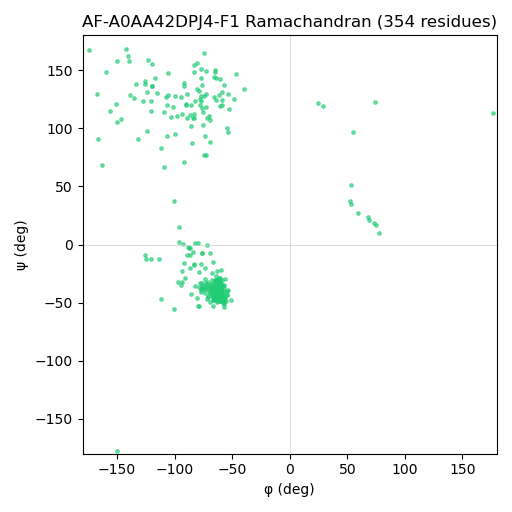39 1.00 80.62 83 LYS A O 1
ATOM 673 N N . MET A 1 84 ? 28.577 -14.957 -21.918 1.00 77.06 84 MET A N 1
ATOM 674 C CA . MET A 1 84 ? 29.172 -13.691 -22.332 1.00 77.06 84 MET A CA 1
ATOM 675 C C . MET A 1 84 ? 30.497 -13.982 -23.054 1.00 77.06 84 MET A C 1
ATOM 677 O O . MET A 1 84 ? 31.376 -14.628 -22.480 1.00 77.06 84 MET A O 1
ATOM 681 N N . LEU A 1 85 ? 30.613 -13.566 -24.317 1.00 71.69 85 LEU A N 1
ATOM 682 C CA . LEU A 1 85 ? 31.808 -13.720 -25.161 1.00 71.69 85 LEU A CA 1
ATOM 683 C C . LEU A 1 85 ? 32.697 -12.464 -25.110 1.00 71.69 85 LEU A C 1
ATOM 685 O O . LEU A 1 85 ? 33.922 -12.586 -25.143 1.00 71.69 85 LEU A O 1
ATOM 689 N N . SER A 1 86 ? 32.092 -11.277 -25.002 1.00 68.25 86 SER A N 1
ATOM 690 C CA . SER A 1 86 ? 32.756 -9.973 -24.848 1.00 68.25 86 SER A CA 1
ATOM 691 C C . SER A 1 86 ? 31.863 -9.007 -24.044 1.00 68.25 86 SER A C 1
ATOM 693 O O . SER A 1 86 ? 30.785 -9.407 -23.608 1.00 68.25 86 SER A O 1
ATOM 695 N N . ASP A 1 87 ? 32.288 -7.752 -23.837 1.00 55.53 87 ASP A N 1
ATOM 696 C CA . ASP A 1 87 ? 31.476 -6.724 -23.153 1.00 55.53 87 ASP A CA 1
ATOM 697 C C . ASP A 1 87 ? 30.135 -6.438 -23.864 1.00 55.53 87 ASP A C 1
ATOM 699 O O . ASP A 1 87 ? 29.190 -5.987 -23.219 1.00 55.53 87 ASP A O 1
ATOM 703 N N . GLU A 1 88 ? 30.031 -6.747 -25.164 1.00 63.56 88 GLU A N 1
ATOM 704 C CA . GLU A 1 88 ? 28.835 -6.500 -25.986 1.00 63.56 88 GLU A CA 1
ATOM 705 C C . GLU A 1 88 ? 28.305 -7.758 -26.709 1.00 63.56 88 GLU A C 1
ATOM 707 O O . GLU A 1 88 ? 27.194 -7.731 -27.239 1.00 63.56 88 GLU A O 1
ATOM 712 N N . ASP A 1 89 ? 29.036 -8.883 -26.688 1.00 71.00 89 ASP A N 1
ATOM 713 C CA . ASP A 1 89 ? 28.648 -10.123 -27.373 1.00 71.00 89 ASP A CA 1
ATOM 714 C C . ASP A 1 89 ? 28.187 -11.214 -26.400 1.00 71.00 89 ASP A C 1
ATOM 716 O O . ASP A 1 89 ? 28.922 -11.633 -25.497 1.00 71.00 89 ASP A O 1
ATOM 720 N N . PHE A 1 90 ? 26.996 -11.758 -26.655 1.00 80.69 90 PHE A N 1
ATOM 721 C CA . PHE A 1 90 ? 26.402 -12.852 -25.888 1.00 80.69 90 PHE A CA 1
ATOM 722 C C . PHE A 1 90 ? 26.019 -14.019 -26.801 1.00 80.69 90 PHE A C 1
ATOM 724 O O . PHE A 1 90 ? 25.485 -13.829 -27.891 1.00 80.69 90 PHE A O 1
ATOM 731 N N . GLU A 1 91 ? 26.245 -15.241 -26.328 1.00 80.06 91 GLU A N 1
ATOM 732 C CA . GLU A 1 91 ? 25.785 -16.472 -26.964 1.00 80.06 91 GLU A CA 1
ATOM 733 C C . GLU A 1 91 ? 24.608 -17.044 -26.175 1.00 80.06 91 GLU A C 1
ATOM 735 O O . GLU A 1 91 ? 24.688 -17.224 -24.954 1.00 80.06 91 GLU A O 1
ATOM 740 N N . LEU A 1 92 ? 23.517 -17.344 -26.881 1.00 85.06 92 LEU A N 1
ATOM 741 C CA . LEU A 1 92 ? 22.315 -17.925 -26.301 1.00 85.06 92 LEU A CA 1
ATOM 742 C C . LEU A 1 92 ? 21.916 -19.181 -27.071 1.00 85.06 92 LEU A C 1
ATOM 744 O O . LEU A 1 92 ? 21.704 -19.144 -28.280 1.00 85.06 92 LEU A O 1
ATOM 748 N N . THR A 1 93 ? 21.800 -20.300 -26.360 1.00 83.12 93 THR A N 1
ATOM 749 C CA . THR A 1 93 ? 21.353 -21.581 -26.925 1.00 83.12 93 THR A CA 1
ATOM 750 C C . THR A 1 93 ? 20.309 -22.210 -26.012 1.00 83.12 93 THR A C 1
ATOM 752 O O . THR A 1 93 ? 20.468 -22.198 -24.795 1.00 83.12 93 THR A O 1
ATOM 755 N N . PHE A 1 94 ? 19.240 -22.773 -26.573 1.00 83.75 94 PHE A N 1
ATOM 756 C CA . PHE A 1 94 ? 18.225 -23.483 -25.792 1.00 83.75 94 PHE A CA 1
ATOM 757 C C . PHE A 1 94 ? 18.530 -24.978 -25.701 1.00 83.75 94 PHE A C 1
ATOM 759 O O . PHE A 1 94 ? 18.889 -25.604 -26.698 1.00 83.75 94 PHE A O 1
ATOM 766 N N . GLU A 1 95 ? 18.324 -25.564 -24.520 1.00 76.06 95 GLU A N 1
ATOM 767 C CA . GLU A 1 95 ? 18.344 -27.016 -24.341 1.00 76.06 95 GLU A CA 1
ATOM 768 C C . GLU A 1 95 ? 16.911 -27.553 -24.460 1.00 76.06 95 GLU A C 1
ATOM 770 O O . GLU A 1 95 ? 16.035 -27.245 -23.654 1.00 76.06 95 GLU A O 1
ATOM 775 N N . LEU A 1 96 ? 16.645 -28.324 -25.520 1.00 73.25 96 LEU A N 1
ATOM 776 C CA . LEU A 1 96 ? 15.318 -28.897 -25.798 1.00 73.25 96 LEU A CA 1
ATOM 777 C C . LEU A 1 96 ? 15.096 -30.240 -25.078 1.00 73.25 96 LEU A C 1
ATOM 779 O O . LEU A 1 96 ? 13.950 -30.648 -24.851 1.00 73.25 96 LEU A O 1
ATOM 783 N N . ASP A 1 97 ? 16.185 -30.899 -24.683 1.00 74.19 97 ASP A N 1
ATOM 784 C CA . ASP A 1 97 ? 16.169 -32.124 -23.891 1.00 74.19 97 ASP A CA 1
ATOM 785 C C . ASP A 1 97 ? 16.022 -31.811 -22.401 1.00 74.19 97 ASP A C 1
ATOM 787 O O . ASP A 1 97 ? 16.480 -30.782 -21.910 1.00 74.19 97 ASP A O 1
ATOM 791 N N . LYS A 1 98 ? 15.371 -32.712 -21.656 1.00 70.88 98 LYS A N 1
ATOM 792 C CA . LYS A 1 98 ? 15.199 -32.524 -20.213 1.00 70.88 98 LYS A CA 1
ATOM 793 C C . LYS A 1 98 ? 16.580 -32.546 -19.533 1.00 70.88 98 LYS A C 1
ATOM 795 O O . LYS A 1 98 ? 17.278 -33.563 -19.655 1.00 70.88 98 LYS A O 1
ATOM 800 N N . PRO A 1 99 ? 16.961 -31.504 -18.771 1.00 72.00 99 PRO A N 1
ATOM 801 C CA . PRO A 1 99 ? 18.247 -31.482 -18.085 1.00 72.00 99 PRO A CA 1
ATOM 802 C C . PRO A 1 99 ? 18.348 -32.689 -17.140 1.00 72.00 99 PRO A C 1
ATOM 804 O O . PRO A 1 99 ? 17.509 -32.898 -16.263 1.00 72.00 99 PRO A O 1
ATOM 807 N N . THR A 1 100 ? 19.351 -33.542 -17.373 1.00 60.56 100 THR A N 1
ATOM 808 C CA . THR A 1 100 ? 19.473 -34.869 -16.732 1.00 60.56 100 THR A CA 1
ATOM 809 C C . THR A 1 100 ? 20.327 -34.848 -15.449 1.00 60.56 100 THR A C 1
ATOM 811 O O . THR A 1 100 ? 20.470 -35.869 -14.782 1.00 60.56 100 THR A O 1
ATOM 814 N N . SER A 1 101 ? 20.860 -33.701 -15.017 1.00 50.38 101 SER A N 1
ATOM 815 C CA . SER A 1 101 ? 21.757 -33.628 -13.850 1.00 50.38 101 SER A CA 1
ATOM 816 C C . SER A 1 101 ? 21.248 -32.721 -12.730 1.00 50.38 101 SER A C 1
ATOM 818 O O . SER A 1 101 ? 21.050 -31.524 -12.917 1.00 50.38 101 SER A O 1
ATOM 820 N N . ALA A 1 102 ? 21.117 -33.307 -11.537 1.00 39.62 102 ALA A N 1
ATOM 821 C CA . ALA A 1 102 ? 20.903 -32.617 -10.270 1.00 39.62 102 ALA A CA 1
ATOM 822 C C . ALA A 1 102 ? 22.024 -31.595 -9.972 1.00 39.62 102 ALA A C 1
ATOM 824 O O . ALA A 1 102 ? 23.202 -31.942 -10.112 1.00 39.62 102 ALA A O 1
ATOM 825 N N . PRO A 1 103 ? 21.710 -30.384 -9.475 1.00 39.66 103 PRO A N 1
ATOM 826 C CA . PRO A 1 103 ? 22.732 -29.460 -9.011 1.00 39.66 103 PRO A CA 1
ATOM 827 C C . PRO A 1 103 ? 23.242 -29.915 -7.636 1.00 39.66 103 PRO A C 1
ATOM 829 O O . PRO A 1 103 ? 22.503 -29.974 -6.654 1.00 39.66 103 PRO A O 1
ATOM 832 N N . THR A 1 104 ? 24.529 -30.257 -7.567 1.00 33.72 104 THR A N 1
ATOM 833 C CA . THR A 1 104 ? 25.242 -30.590 -6.329 1.00 33.72 104 THR A CA 1
ATOM 834 C C . THR A 1 104 ? 26.113 -29.395 -5.922 1.00 33.72 104 THR A C 1
ATOM 836 O O . THR A 1 104 ? 27.138 -29.154 -6.545 1.00 33.72 104 THR A O 1
ATOM 839 N N . VAL A 1 105 ? 25.698 -28.734 -4.824 1.00 39.06 105 VAL A N 1
ATOM 840 C CA . VAL A 1 105 ? 26.448 -27.837 -3.900 1.00 39.06 105 VAL A CA 1
ATOM 841 C C . VAL A 1 105 ? 26.772 -26.429 -4.456 1.00 39.06 105 VAL A C 1
ATOM 843 O O . VAL A 1 105 ? 27.428 -26.294 -5.471 1.00 39.06 105 VAL A O 1
ATOM 846 N N . GLY A 1 106 ? 26.373 -25.312 -3.830 1.00 28.05 106 GLY A N 1
ATOM 847 C CA . GLY A 1 106 ? 26.420 -25.030 -2.394 1.00 28.05 106 GLY A CA 1
ATOM 848 C C . GLY A 1 106 ? 25.220 -24.292 -1.794 1.00 28.05 106 GLY A C 1
ATOM 849 O O . GLY A 1 106 ? 24.410 -23.652 -2.447 1.00 28.05 106 GLY A O 1
ATOM 850 N N . ARG A 1 107 ? 25.117 -24.482 -0.484 1.00 35.75 107 ARG A N 1
ATOM 851 C CA . ARG A 1 107 ? 23.949 -24.363 0.381 1.00 35.75 107 ARG A CA 1
ATOM 852 C C . ARG A 1 107 ? 23.945 -23.025 1.116 1.00 35.75 107 ARG A C 1
ATOM 854 O O . ARG A 1 107 ? 24.862 -22.809 1.894 1.00 35.75 107 ARG A O 1
ATOM 861 N N . THR A 1 108 ? 22.844 -22.275 1.043 1.00 26.09 108 THR A N 1
ATOM 862 C CA . THR A 1 108 ? 22.272 -21.577 2.213 1.00 26.09 108 THR A CA 1
ATOM 863 C C . THR A 1 108 ? 20.752 -21.429 2.077 1.00 26.09 108 THR A C 1
ATOM 865 O O . THR A 1 108 ? 20.264 -20.607 1.318 1.00 26.09 108 THR A O 1
ATOM 868 N N . ALA A 1 109 ? 20.059 -22.259 2.865 1.00 32.75 109 ALA A N 1
ATOM 869 C CA . ALA A 1 109 ? 18.776 -22.044 3.545 1.00 32.75 109 ALA A CA 1
ATOM 870 C C . ALA A 1 109 ? 17.526 -21.604 2.743 1.00 32.75 109 ALA A C 1
ATOM 872 O O . ALA A 1 109 ? 17.259 -20.425 2.565 1.00 32.75 109 ALA A O 1
ATOM 873 N N . SER A 1 110 ? 16.711 -22.612 2.396 1.00 36.19 110 SER A N 1
ATOM 874 C CA . SER A 1 110 ? 15.284 -22.785 2.751 1.00 36.19 110 SER A CA 1
ATOM 875 C C . SER A 1 110 ? 14.463 -21.530 3.090 1.00 36.19 110 SER A C 1
ATOM 877 O O . SER A 1 110 ? 14.745 -20.899 4.101 1.00 36.19 110 SER A O 1
ATOM 879 N N . VAL A 1 111 ? 13.371 -21.288 2.349 1.00 33.25 111 VAL A N 1
ATOM 880 C CA . VAL A 1 111 ? 11.987 -21.547 2.813 1.00 33.25 111 VAL A CA 1
ATOM 881 C C . VAL A 1 111 ? 11.075 -21.732 1.590 1.00 33.25 111 VAL A C 1
ATOM 883 O O . VAL A 1 111 ? 10.824 -20.797 0.836 1.00 33.25 111 VAL A O 1
ATOM 886 N N . GLU A 1 112 ? 10.524 -22.935 1.432 1.00 38.72 112 GLU A N 1
ATOM 887 C CA . GLU A 1 112 ? 9.289 -23.162 0.680 1.00 38.72 112 GLU A CA 1
ATOM 888 C C . GLU A 1 112 ? 8.099 -22.637 1.492 1.00 38.72 112 GLU A C 1
ATOM 890 O O . GLU A 1 112 ? 7.908 -23.033 2.643 1.00 38.72 112 GLU A O 1
ATOM 895 N N . THR A 1 113 ? 7.226 -21.818 0.902 1.00 26.80 113 THR A N 1
ATOM 896 C CA . THR A 1 113 ? 5.806 -21.813 1.288 1.00 26.80 113 THR A CA 1
ATOM 897 C C . THR A 1 113 ? 4.929 -21.397 0.109 1.00 26.80 113 THR A C 1
ATOM 899 O O . THR A 1 113 ? 5.035 -20.294 -0.420 1.00 26.80 113 THR A O 1
ATOM 902 N N . LYS A 1 114 ? 4.014 -22.297 -0.262 1.00 38.56 114 LYS A N 1
ATOM 903 C CA . LYS A 1 114 ? 2.867 -22.067 -1.149 1.00 38.56 114 LYS A CA 1
ATOM 904 C C . LYS A 1 114 ? 2.100 -20.809 -0.737 1.00 38.56 114 LYS A C 1
ATOM 906 O O . LYS A 1 114 ? 1.587 -20.782 0.375 1.00 38.56 114 LYS A O 1
ATOM 911 N N . THR A 1 115 ? 1.897 -19.849 -1.636 1.00 26.81 115 THR A N 1
ATOM 912 C CA . THR A 1 115 ? 0.614 -19.139 -1.829 1.00 26.81 115 THR A CA 1
ATOM 913 C C . THR A 1 115 ? 0.690 -18.361 -3.142 1.00 26.81 115 THR A C 1
ATOM 915 O O . THR A 1 115 ? 1.638 -17.612 -3.358 1.00 26.81 115 THR A O 1
ATOM 918 N N . GLN A 1 116 ? -0.316 -18.518 -4.002 1.00 46.03 116 GLN A N 1
ATOM 919 C CA . GLN A 1 116 ? -0.542 -17.655 -5.160 1.00 46.03 116 GLN A CA 1
ATOM 920 C C . GLN A 1 116 ? -0.566 -16.191 -4.704 1.00 46.03 116 GLN A C 1
ATOM 922 O O . GLN A 1 116 ? -1.424 -15.792 -3.917 1.00 46.03 116 GLN A O 1
ATOM 927 N N . ARG A 1 117 ? 0.390 -15.396 -5.177 1.00 30.98 117 ARG A N 1
ATOM 928 C CA . ARG A 1 117 ? 0.363 -13.939 -5.082 1.00 30.98 117 ARG A CA 1
ATOM 929 C C . ARG A 1 117 ? 0.779 -13.410 -6.440 1.00 30.98 117 ARG A C 1
ATOM 931 O O . ARG A 1 117 ? 1.808 -13.811 -6.970 1.00 30.98 117 ARG A O 1
ATOM 938 N N . THR A 1 118 ? -0.048 -12.550 -7.013 1.00 34.34 118 THR A N 1
ATOM 939 C CA . THR A 1 118 ? 0.333 -11.639 -8.091 1.00 34.34 118 THR A CA 1
ATOM 940 C C . THR A 1 118 ? 1.548 -10.847 -7.616 1.00 34.34 118 THR A C 1
ATOM 942 O O . THR A 1 118 ? 1.413 -9.907 -6.838 1.00 34.34 118 THR A O 1
ATOM 945 N N . PHE A 1 119 ? 2.740 -11.307 -7.999 1.00 37.72 119 PHE A N 1
ATOM 946 C CA . PHE A 1 119 ? 4.006 -10.682 -7.644 1.00 37.72 119 PHE A CA 1
ATOM 947 C C . PHE A 1 119 ? 4.148 -9.377 -8.420 1.00 37.72 119 PHE A C 1
ATOM 949 O O . PHE A 1 119 ? 4.396 -9.371 -9.624 1.00 37.72 119 PHE A O 1
ATOM 956 N N . ILE A 1 120 ? 4.031 -8.272 -7.697 1.00 42.34 120 ILE A N 1
ATOM 957 C CA . ILE A 1 120 ? 4.855 -7.101 -7.972 1.00 42.34 120 ILE A CA 1
ATOM 958 C C . ILE A 1 120 ? 6.293 -7.538 -7.653 1.00 42.34 120 ILE A C 1
ATOM 960 O O . ILE A 1 120 ? 6.532 -8.141 -6.602 1.00 42.34 120 ILE A O 1
ATOM 964 N N . GLN A 1 121 ? 7.207 -7.339 -8.608 1.00 45.12 121 GLN A N 1
ATOM 965 C CA . GLN A 1 121 ? 8.653 -7.600 -8.503 1.00 45.12 121 GLN A CA 1
ATOM 966 C C . GLN A 1 121 ? 9.167 -7.181 -7.115 1.00 45.12 121 GLN A C 1
ATOM 968 O O . GLN A 1 121 ? 8.805 -6.119 -6.645 1.00 45.12 121 GLN A O 1
ATOM 973 N N . GLN A 1 122 ? 9.965 -7.982 -6.408 1.00 58.19 122 GLN A N 1
ATOM 974 C CA . GLN A 1 122 ? 10.307 -7.694 -5.000 1.00 58.19 122 GLN A CA 1
ATOM 975 C C . GLN A 1 122 ? 11.413 -6.644 -4.786 1.00 58.19 122 GLN A C 1
ATOM 977 O O . GLN A 1 122 ? 11.731 -6.333 -3.638 1.00 58.19 122 GLN A O 1
ATOM 982 N N . THR A 1 123 ? 11.976 -6.051 -5.839 1.00 59.66 123 THR A N 1
ATOM 983 C CA . THR A 1 123 ? 12.969 -4.975 -5.703 1.00 59.66 123 THR A CA 1
ATOM 984 C C . THR A 1 123 ? 12.733 -3.876 -6.725 1.00 59.66 123 THR A C 1
ATOM 986 O O . THR A 1 123 ? 12.643 -4.149 -7.919 1.00 59.66 123 THR A O 1
ATOM 989 N N . ARG A 1 124 ? 12.661 -2.631 -6.240 1.00 65.12 124 ARG A N 1
ATOM 990 C CA . ARG A 1 124 ? 12.592 -1.419 -7.059 1.00 65.12 124 ARG A CA 1
ATOM 991 C C . ARG A 1 124 ? 13.763 -1.399 -8.055 1.00 65.12 124 ARG A C 1
ATOM 993 O O . ARG A 1 124 ? 14.906 -1.524 -7.601 1.00 65.12 124 ARG A O 1
ATOM 1000 N N . PRO A 1 125 ? 13.513 -1.171 -9.355 1.00 70.56 125 PRO A N 1
ATOM 1001 C CA . PRO A 1 125 ? 14.557 -0.873 -10.321 1.00 70.56 125 PRO A CA 1
ATOM 1002 C C . PRO A 1 125 ? 15.565 0.174 -9.849 1.00 70.56 125 PRO A C 1
ATOM 1004 O O . PRO A 1 125 ? 15.226 1.122 -9.128 1.00 70.56 125 PRO A O 1
ATOM 1007 N N . HIS A 1 126 ? 16.819 0.022 -10.269 1.00 74.00 126 HIS A N 1
ATOM 1008 C CA . HIS A 1 126 ? 17.811 1.064 -10.053 1.00 74.00 126 HIS A CA 1
ATOM 1009 C C . HIS A 1 126 ? 17.708 2.103 -11.168 1.00 74.00 126 HIS A C 1
ATOM 1011 O O . HIS A 1 126 ? 18.128 1.854 -12.288 1.00 74.00 126 HIS A O 1
ATOM 1017 N N . TYR A 1 127 ? 17.208 3.287 -10.823 1.00 79.69 127 TYR A N 1
ATOM 1018 C CA . TYR A 1 127 ? 17.251 4.459 -11.696 1.00 79.69 127 TYR A CA 1
ATOM 1019 C C . TYR A 1 127 ? 18.549 5.229 -11.456 1.00 79.69 127 TYR A C 1
ATOM 1021 O O . TYR A 1 127 ? 18.893 5.507 -10.300 1.00 79.69 127 TYR A O 1
ATOM 1029 N N . THR A 1 128 ? 19.292 5.549 -12.512 1.00 79.00 128 THR A N 1
ATOM 1030 C CA . THR A 1 128 ? 20.506 6.367 -12.399 1.00 79.00 128 THR A CA 1
ATOM 1031 C C . THR A 1 128 ? 20.155 7.857 -12.321 1.00 79.00 128 THR A C 1
ATOM 1033 O O . THR A 1 128 ? 19.090 8.298 -12.756 1.00 79.00 128 THR A O 1
ATOM 1036 N N . SER A 1 129 ? 21.041 8.667 -11.737 1.00 73.19 129 SER A N 1
ATOM 1037 C CA . SER A 1 129 ? 20.821 10.119 -11.626 1.00 73.19 129 SER A CA 1
ATOM 1038 C C . SER A 1 129 ? 20.761 10.815 -12.994 1.00 73.19 129 SER A C 1
ATOM 1040 O O . SER A 1 129 ? 20.043 11.806 -13.147 1.00 73.19 129 SER A O 1
ATOM 1042 N N . ASP A 1 130 ? 21.481 10.290 -13.988 1.00 72.75 130 ASP A N 1
ATOM 1043 C CA . ASP A 1 130 ? 21.532 10.853 -15.340 1.00 72.75 130 ASP A CA 1
ATOM 1044 C C . ASP A 1 130 ? 20.228 10.587 -16.101 1.00 72.75 130 ASP A C 1
ATOM 1046 O O . ASP A 1 130 ? 19.664 11.507 -16.697 1.00 72.75 130 ASP A O 1
ATOM 1050 N N . GLU A 1 131 ? 19.678 9.376 -15.977 1.00 76.56 131 GLU A N 1
ATOM 1051 C CA . GLU A 1 131 ? 18.351 9.025 -16.492 1.00 76.56 131 GLU A CA 1
ATOM 1052 C C . GLU A 1 131 ? 17.265 9.904 -15.867 1.00 76.56 131 GLU A C 1
ATOM 1054 O O . GLU A 1 131 ? 16.475 10.512 -16.583 1.00 76.56 131 GLU A O 1
ATOM 1059 N N . LEU A 1 132 ? 17.258 10.063 -14.538 1.00 76.88 132 LEU A N 1
ATOM 1060 C CA . LEU A 1 132 ? 16.288 10.927 -13.853 1.00 76.88 132 LEU A CA 1
ATOM 1061 C C . LEU A 1 132 ? 16.374 12.382 -14.323 1.00 76.88 132 LEU A C 1
ATOM 1063 O O . LEU A 1 132 ? 15.351 13.054 -14.452 1.00 76.88 132 LEU A O 1
ATOM 1067 N N . THR A 1 133 ? 17.582 12.865 -14.613 1.00 76.56 133 THR A N 1
ATOM 1068 C CA . THR A 1 133 ? 17.793 14.222 -15.129 1.00 76.56 133 THR A CA 1
ATOM 1069 C C . THR A 1 133 ? 17.251 14.367 -16.551 1.00 76.56 133 THR A C 1
ATOM 1071 O O . THR A 1 133 ? 16.694 15.414 -16.887 1.00 76.56 133 THR A O 1
ATOM 1074 N N . LEU A 1 134 ? 17.385 13.331 -17.382 1.00 76.19 134 LEU A N 1
ATOM 1075 C CA . LEU A 1 134 ? 16.814 13.292 -18.726 1.00 76.19 134 LEU A CA 1
ATOM 1076 C C . LEU A 1 134 ? 15.279 13.255 -18.672 1.00 76.19 134 LEU A C 1
ATOM 1078 O O . LEU A 1 134 ? 14.629 14.103 -19.280 1.00 76.19 134 LEU A O 1
ATOM 1082 N N . TYR A 1 135 ? 14.701 12.385 -17.844 1.00 71.31 135 TYR A N 1
ATOM 1083 C CA . TYR A 1 135 ? 13.248 12.280 -17.678 1.00 71.31 135 TYR A CA 1
ATOM 1084 C C . TYR A 1 135 ? 12.614 13.556 -17.118 1.00 71.31 135 TYR A C 1
ATOM 1086 O O . TYR A 1 135 ? 11.541 13.958 -17.564 1.00 71.31 135 TYR A O 1
ATOM 1094 N N . CYS A 1 136 ? 13.285 14.255 -16.196 1.00 72.44 136 CYS A N 1
ATOM 1095 C CA . CYS A 1 136 ? 12.822 15.564 -15.722 1.00 72.44 136 CYS A CA 1
ATOM 1096 C C . CYS A 1 136 ? 12.777 16.623 -16.836 1.00 72.44 136 CYS A C 1
ATOM 1098 O O . CYS A 1 136 ? 11.965 17.546 -16.763 1.00 72.44 136 CYS A O 1
ATOM 1100 N N . LYS A 1 137 ? 13.648 16.519 -17.849 1.00 75.12 137 LYS A N 1
ATOM 1101 C CA . LYS A 1 137 ? 13.664 17.435 -19.001 1.00 75.12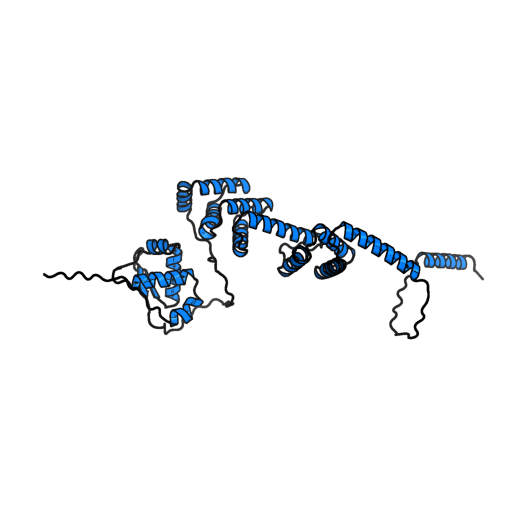 137 LYS A CA 1
ATOM 1102 C C . LYS A 1 137 ? 12.578 17.096 -20.016 1.00 75.12 137 LYS A C 1
ATOM 1104 O O . LYS A 1 137 ? 12.002 18.010 -20.598 1.00 75.12 137 LYS A O 1
ATOM 1109 N N . GLU A 1 138 ? 12.298 15.813 -20.216 1.00 73.69 138 GLU A N 1
ATOM 1110 C CA . GLU A 1 138 ? 11.281 15.338 -21.160 1.00 73.69 138 GLU A CA 1
ATOM 1111 C C . GLU A 1 138 ? 9.853 15.474 -20.607 1.00 73.69 138 GLU A C 1
ATOM 1113 O O . GLU A 1 138 ? 8.923 15.789 -21.351 1.00 73.69 138 GLU A O 1
ATOM 1118 N N . HIS A 1 139 ? 9.671 15.314 -19.292 1.00 77.25 139 HIS A N 1
ATOM 1119 C CA . HIS A 1 139 ? 8.365 15.339 -18.636 1.00 77.25 139 HIS A CA 1
ATOM 1120 C C . HIS A 1 139 ? 8.286 16.392 -17.524 1.00 77.25 139 HIS A C 1
ATOM 1122 O O . HIS A 1 139 ? 8.615 16.141 -16.363 1.00 77.25 139 HIS A O 1
ATOM 1128 N N . THR A 1 140 ? 7.719 17.561 -17.847 1.00 83.38 140 THR A N 1
ATOM 1129 C CA . THR A 1 140 ? 7.484 18.651 -16.877 1.00 83.38 140 THR A CA 1
ATOM 1130 C C . THR A 1 140 ? 6.644 18.205 -15.671 1.00 83.38 140 THR A C 1
ATOM 1132 O O . THR A 1 140 ? 6.830 18.704 -14.563 1.00 83.38 140 THR A O 1
ATOM 1135 N N . SER A 1 141 ? 5.753 17.227 -15.853 1.00 84.62 141 SER A N 1
ATOM 1136 C CA . SER A 1 141 ? 4.913 16.668 -14.787 1.00 84.62 141 SER A CA 1
ATOM 1137 C C . SER A 1 141 ? 5.723 16.023 -13.654 1.00 84.62 141 SER A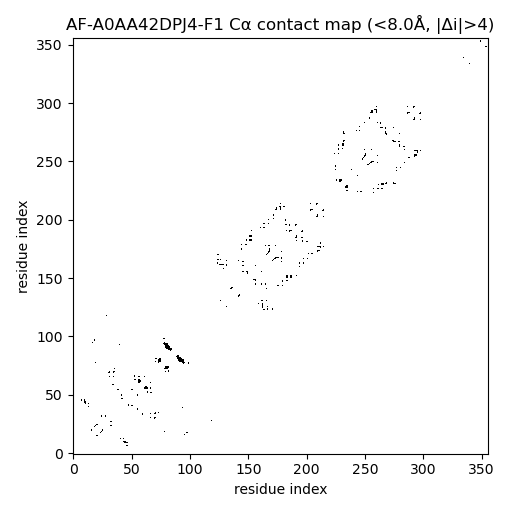 C 1
ATOM 1139 O O . SER A 1 141 ? 5.335 16.128 -12.494 1.00 84.62 141 SER A O 1
ATOM 1141 N N . ILE A 1 142 ? 6.866 15.402 -13.967 1.00 84.69 142 ILE A N 1
ATOM 1142 C CA . ILE A 1 142 ? 7.733 14.737 -12.979 1.00 84.69 142 ILE A CA 1
ATOM 1143 C C . ILE A 1 142 ? 8.547 15.774 -12.203 1.00 84.69 142 ILE A C 1
ATOM 1145 O O . ILE A 1 142 ? 8.656 15.695 -10.980 1.00 84.69 142 ILE A O 1
ATOM 1149 N N . ALA A 1 143 ? 9.049 16.801 -12.893 1.00 85.62 143 ALA A N 1
ATOM 1150 C CA . ALA A 1 143 ? 9.710 17.928 -12.241 1.00 85.62 143 ALA A CA 1
ATOM 1151 C C . ALA A 1 143 ? 8.762 18.635 -11.253 1.00 85.62 143 ALA A C 1
ATOM 1153 O O . ALA A 1 143 ? 9.138 18.904 -10.111 1.00 85.62 143 ALA A O 1
ATOM 1154 N N . ASN A 1 144 ? 7.505 18.854 -11.659 1.00 88.69 144 ASN A N 1
ATOM 1155 C CA . ASN A 1 144 ? 6.471 19.417 -10.791 1.00 88.69 144 ASN A CA 1
ATOM 1156 C C . ASN A 1 144 ? 6.192 18.520 -9.576 1.00 88.69 144 ASN A C 1
ATOM 1158 O O . ASN A 1 144 ? 6.121 19.031 -8.458 1.00 88.69 144 ASN A O 1
ATOM 1162 N N . LEU A 1 145 ? 6.090 17.197 -9.772 1.00 89.38 145 LEU A N 1
ATOM 1163 C CA . LEU A 1 145 ? 5.932 16.236 -8.677 1.00 89.38 145 LEU A CA 1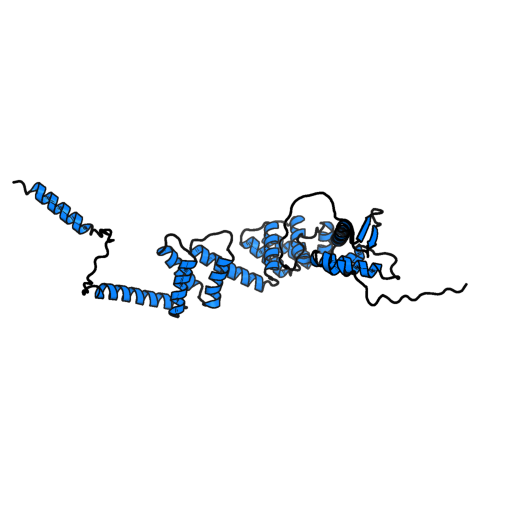
ATOM 1164 C C . LEU A 1 145 ? 7.060 16.389 -7.649 1.00 89.38 145 LEU A C 1
ATOM 1166 O O . LEU A 1 145 ? 6.786 16.502 -6.457 1.00 89.38 145 LEU A O 1
ATOM 1170 N N . PHE A 1 146 ? 8.320 16.450 -8.088 1.00 90.50 146 PHE A N 1
ATOM 1171 C CA . PHE A 1 146 ? 9.458 16.616 -7.181 1.00 90.50 146 PHE A CA 1
ATOM 1172 C C . PHE A 1 146 ? 9.380 17.918 -6.385 1.00 90.50 146 PHE A C 1
ATOM 1174 O O . PHE A 1 146 ? 9.519 17.884 -5.164 1.00 90.50 146 PHE A O 1
ATOM 1181 N N . THR A 1 147 ? 9.064 19.044 -7.029 1.00 90.62 147 THR A N 1
ATOM 1182 C CA . THR A 1 147 ? 8.890 20.330 -6.328 1.00 90.62 147 THR A CA 1
ATOM 1183 C C . THR A 1 147 ? 7.760 20.278 -5.292 1.00 90.62 147 THR A C 1
ATOM 1185 O O . THR A 1 147 ? 7.892 20.804 -4.182 1.00 90.62 147 THR A O 1
ATOM 1188 N N . ILE A 1 148 ? 6.642 19.624 -5.619 1.00 90.81 148 ILE A N 1
ATOM 1189 C CA . ILE A 1 148 ? 5.515 19.446 -4.696 1.00 90.81 148 ILE A CA 1
ATOM 1190 C C . ILE A 1 148 ? 5.925 18.559 -3.511 1.00 90.81 148 ILE A C 1
ATOM 1192 O O . ILE A 1 148 ? 5.676 18.908 -2.353 1.00 90.81 148 ILE A O 1
ATOM 1196 N N . CYS A 1 149 ? 6.614 17.446 -3.772 1.00 90.94 149 CYS A N 1
ATOM 1197 C CA . CYS A 1 149 ? 7.121 16.560 -2.732 1.00 90.94 149 CYS A CA 1
ATOM 1198 C C . CYS A 1 149 ? 8.131 17.265 -1.809 1.00 90.94 149 CYS A C 1
ATOM 1200 O O . CYS A 1 149 ? 8.033 17.108 -0.594 1.00 90.94 149 CYS A O 1
ATOM 1202 N N . GLU A 1 150 ? 9.045 18.088 -2.334 1.00 92.69 150 GLU A N 1
ATOM 1203 C CA . GLU A 1 150 ? 9.977 18.903 -1.530 1.00 92.69 150 GLU A CA 1
ATOM 1204 C C . GLU A 1 150 ? 9.240 19.828 -0.566 1.00 92.69 150 GLU A C 1
ATOM 1206 O O . GLU A 1 150 ? 9.564 19.895 0.624 1.00 92.69 150 GLU A O 1
ATOM 1211 N N . LYS A 1 151 ? 8.198 20.500 -1.063 1.00 91.50 151 LYS A N 1
ATOM 1212 C CA . LYS A 1 151 ? 7.368 21.395 -0.257 1.00 91.50 151 LYS A CA 1
ATOM 1213 C C . LYS A 1 151 ? 6.661 20.653 0.878 1.00 91.50 151 LYS A C 1
ATOM 1215 O O . LYS A 1 151 ? 6.605 21.170 1.992 1.00 91.50 151 LYS A O 1
ATOM 1220 N N . HIS A 1 152 ? 6.138 19.453 0.621 1.00 89.31 152 HIS A N 1
ATOM 1221 C CA . HIS A 1 152 ? 5.477 18.639 1.647 1.00 89.31 152 HIS A CA 1
ATOM 1222 C C . HIS A 1 152 ? 6.450 18.019 2.654 1.00 89.31 152 HIS A C 1
ATOM 1224 O O . HIS A 1 152 ? 6.101 17.875 3.825 1.00 89.31 152 HIS A O 1
ATOM 1230 N N . LEU A 1 153 ? 7.660 17.663 2.221 1.00 89.00 153 LEU A N 1
ATOM 1231 C CA . LEU A 1 153 ? 8.685 17.083 3.088 1.00 89.00 153 LEU A CA 1
ATOM 1232 C C . LEU A 1 153 ? 9.477 18.138 3.872 1.00 89.00 153 LEU A C 1
ATOM 1234 O O . LEU A 1 153 ? 10.126 17.788 4.858 1.00 89.00 153 LEU A O 1
ATOM 1238 N N . GLY A 1 154 ? 9.438 19.407 3.452 1.00 87.94 154 GLY A N 1
ATOM 1239 C CA . GLY A 1 154 ? 10.156 20.510 4.096 1.00 87.94 154 GLY A CA 1
ATOM 1240 C C . GLY A 1 154 ? 11.678 20.423 3.943 1.00 87.94 154 GLY A C 1
ATOM 1241 O O . GLY A 1 154 ? 12.413 20.991 4.750 1.00 87.94 154 GLY A O 1
ATOM 1242 N N . ARG A 1 155 ? 12.159 19.682 2.940 1.00 89.19 155 ARG A N 1
ATOM 1243 C CA . ARG A 1 155 ? 13.580 19.477 2.637 1.00 89.19 155 ARG A CA 1
ATOM 1244 C C . ARG A 1 155 ? 13.770 19.257 1.141 1.00 89.19 155 ARG A C 1
ATOM 1246 O O . ARG A 1 155 ? 12.849 18.808 0.465 1.00 89.19 155 ARG A O 1
ATOM 1253 N N . LEU A 1 156 ? 14.986 19.501 0.665 1.00 88.31 156 LEU A N 1
ATOM 1254 C CA . LEU A 1 156 ? 15.387 19.139 -0.692 1.00 88.31 156 LEU A CA 1
ATOM 1255 C C . LEU A 1 156 ? 15.392 17.614 -0.863 1.00 88.31 156 LEU A C 1
ATOM 1257 O O . LEU A 1 156 ? 15.741 16.870 0.068 1.00 88.31 156 LEU A O 1
ATOM 1261 N N . LEU A 1 157 ? 15.005 17.157 -2.053 1.00 88.06 157 LEU A N 1
ATOM 1262 C CA . LEU A 1 157 ? 15.059 15.746 -2.416 1.00 88.06 157 LEU A CA 1
ATOM 1263 C C . LEU A 1 157 ? 16.502 15.357 -2.750 1.00 88.06 157 LEU A C 1
ATOM 1265 O O . LEU A 1 157 ? 17.163 15.974 -3.581 1.00 88.06 157 LEU A O 1
ATOM 1269 N N . SER A 1 158 ? 16.991 14.301 -2.107 1.00 88.50 158 SER A N 1
ATOM 1270 C CA . SER A 1 158 ? 18.240 13.645 -2.491 1.00 88.50 158 SER A CA 1
ATOM 1271 C C . SER A 1 158 ? 18.046 12.807 -3.756 1.00 88.50 158 SER A C 1
ATOM 1273 O O . SER A 1 158 ? 16.920 12.444 -4.103 1.00 88.50 158 SER A O 1
ATOM 1275 N N . SER A 1 159 ? 19.145 12.409 -4.402 1.00 85.44 159 SER A N 1
ATOM 1276 C CA . SER A 1 159 ? 19.110 11.488 -5.548 1.00 85.44 159 SER A CA 1
ATOM 1277 C C . SER A 1 159 ? 18.353 10.196 -5.220 1.00 85.44 159 SER A C 1
ATOM 1279 O O . SER A 1 159 ? 17.547 9.728 -6.015 1.00 85.44 159 SER A O 1
ATOM 1281 N N . THR A 1 160 ? 18.524 9.660 -4.007 1.00 86.81 160 THR A N 1
ATOM 1282 C CA . THR A 1 160 ? 17.775 8.486 -3.539 1.00 86.81 160 THR A CA 1
ATOM 1283 C C . THR A 1 160 ? 16.276 8.758 -3.449 1.00 86.81 160 THR A C 1
ATOM 1285 O O . THR A 1 160 ? 15.480 7.888 -3.802 1.00 86.81 160 THR A O 1
ATOM 1288 N N . ASP A 1 161 ? 15.875 9.948 -2.990 1.00 89.38 161 ASP A N 1
ATOM 1289 C CA . ASP A 1 161 ? 14.458 10.302 -2.891 1.00 89.38 161 ASP A CA 1
ATOM 1290 C C . ASP A 1 161 ? 13.814 10.419 -4.274 1.00 89.38 161 ASP A C 1
ATOM 1292 O O . ASP A 1 161 ? 12.729 9.883 -4.488 1.00 89.38 161 ASP A O 1
ATOM 1296 N N . GLN A 1 162 ? 14.510 11.052 -5.221 1.00 89.56 162 GLN A N 1
ATOM 1297 C CA . GLN A 1 162 ? 14.066 11.169 -6.611 1.00 89.56 162 GLN A CA 1
ATOM 1298 C C . GLN A 1 162 ? 13.916 9.791 -7.267 1.00 89.56 162 GLN A C 1
ATOM 1300 O O . GLN A 1 162 ? 12.901 9.535 -7.908 1.00 89.56 162 GLN A O 1
ATOM 1305 N N . GLN A 1 163 ? 14.858 8.868 -7.031 1.00 88.00 163 GLN A N 1
ATOM 1306 C CA . GLN A 1 163 ? 14.749 7.480 -7.498 1.00 88.00 163 GLN A CA 1
ATOM 1307 C C . GLN A 1 163 ? 13.531 6.755 -6.914 1.00 88.00 163 GLN A C 1
ATOM 1309 O O . GLN A 1 163 ? 12.876 6.002 -7.628 1.00 88.00 163 GLN A O 1
ATOM 1314 N N . VAL A 1 164 ? 13.229 6.934 -5.618 1.00 88.94 164 VAL A N 1
ATOM 1315 C CA . VAL A 1 164 ? 12.046 6.293 -5.016 1.00 88.94 164 VAL A CA 1
ATOM 1316 C C . VAL A 1 164 ? 10.790 6.881 -5.633 1.00 88.94 164 VAL A C 1
ATOM 1318 O O . VAL A 1 164 ? 9.966 6.119 -6.118 1.00 88.94 164 VAL A O 1
ATOM 1321 N N . LEU A 1 165 ? 10.650 8.208 -5.636 1.00 90.19 165 LEU A N 1
ATOM 1322 C CA . LEU A 1 165 ? 9.454 8.883 -6.143 1.00 90.19 165 LEU A CA 1
ATOM 1323 C C . LEU A 1 165 ? 9.196 8.557 -7.614 1.00 90.19 165 LEU A C 1
ATOM 1325 O O . LEU A 1 165 ? 8.056 8.284 -7.979 1.00 90.19 165 LEU A O 1
ATOM 1329 N N . TYR A 1 166 ? 10.249 8.518 -8.432 1.00 88.56 166 TYR A N 1
ATOM 1330 C CA . TYR A 1 166 ? 10.141 8.071 -9.816 1.00 88.56 166 TYR A CA 1
ATOM 1331 C C . TYR A 1 166 ? 9.728 6.597 -9.904 1.00 88.56 166 TYR A C 1
ATOM 1333 O O . TYR A 1 166 ? 8.808 6.269 -10.644 1.00 88.56 166 TYR A O 1
ATOM 1341 N N . GLY A 1 167 ? 10.307 5.720 -9.080 1.00 86.44 167 GLY A N 1
ATOM 1342 C CA . GLY A 1 167 ? 9.895 4.316 -8.999 1.00 86.44 167 GLY A CA 1
ATOM 1343 C C . GLY A 1 167 ? 8.444 4.108 -8.548 1.00 86.44 167 GLY A C 1
ATOM 1344 O O . GLY A 1 167 ? 7.809 3.140 -8.953 1.00 86.44 167 GLY A O 1
ATOM 1345 N N . LEU A 1 168 ? 7.869 5.015 -7.753 1.00 89.19 168 LEU A N 1
ATOM 1346 C CA . LEU A 1 168 ? 6.440 4.954 -7.425 1.00 89.19 168 LEU A CA 1
ATOM 1347 C C . LEU A 1 168 ? 5.565 5.181 -8.668 1.00 89.19 168 LEU A C 1
ATOM 1349 O O . LEU A 1 168 ? 4.507 4.567 -8.794 1.00 89.19 168 LEU A O 1
ATOM 1353 N N . TYR A 1 169 ? 6.010 6.043 -9.580 1.00 87.69 169 TYR A N 1
ATOM 1354 C CA . TYR A 1 169 ? 5.314 6.332 -10.829 1.00 87.69 169 TYR A CA 1
ATOM 1355 C C . TYR A 1 169 ? 5.546 5.242 -11.880 1.00 87.69 169 TYR A C 1
ATOM 1357 O O . TYR A 1 169 ? 4.586 4.692 -12.401 1.00 87.69 169 TYR A O 1
ATOM 1365 N N . ASP A 1 170 ? 6.802 4.901 -12.158 1.00 85.81 170 ASP A N 1
ATOM 1366 C CA . ASP A 1 170 ? 7.182 3.994 -13.244 1.00 85.81 170 ASP A CA 1
ATOM 1367 C C . ASP A 1 170 ? 6.985 2.517 -12.863 1.00 85.81 170 ASP A C 1
ATOM 1369 O O . ASP A 1 170 ? 6.261 1.766 -13.517 1.00 85.81 170 ASP A O 1
ATOM 1373 N N . TRP A 1 171 ? 7.556 2.100 -11.733 1.00 82.25 171 TRP A N 1
ATOM 1374 C CA . TRP A 1 171 ? 7.531 0.699 -11.316 1.00 82.25 171 TRP A CA 1
ATOM 1375 C C . TRP A 1 171 ? 6.211 0.299 -10.640 1.00 82.25 171 TRP A C 1
ATOM 1377 O O . TRP A 1 171 ? 5.621 -0.725 -10.994 1.00 82.25 171 TRP A O 1
ATOM 1387 N N . LEU A 1 172 ? 5.690 1.107 -9.708 1.00 83.06 172 LEU A N 1
ATOM 1388 C CA . LEU A 1 172 ? 4.396 0.821 -9.064 1.00 83.06 172 LEU A CA 1
ATOM 1389 C C . LEU A 1 172 ? 3.180 1.303 -9.866 1.00 83.06 172 LEU A C 1
ATOM 1391 O O . LEU A 1 172 ? 2.053 0.983 -9.485 1.00 83.06 172 LEU A O 1
ATOM 1395 N N . ASN A 1 173 ? 3.387 2.027 -10.974 1.00 83.81 173 ASN A N 1
ATOM 1396 C CA . ASN A 1 173 ? 2.316 2.569 -11.817 1.00 83.81 173 ASN A CA 1
ATOM 1397 C C . ASN A 1 173 ? 1.287 3.399 -11.025 1.00 83.81 173 ASN A C 1
ATOM 1399 O O . ASN A 1 173 ? 0.086 3.369 -11.314 1.00 83.81 173 ASN A O 1
ATOM 1403 N N . LEU A 1 174 ? 1.740 4.126 -9.994 1.00 87.31 174 LEU A N 1
ATOM 1404 C CA . LEU A 1 174 ? 0.875 5.015 -9.224 1.00 87.31 174 LEU A CA 1
ATOM 1405 C C . LEU A 1 174 ? 0.693 6.344 -9.974 1.00 87.31 174 LEU A C 1
ATOM 1407 O O . LEU A 1 174 ? 1.676 6.939 -10.421 1.00 87.31 174 LEU A O 1
ATOM 1411 N N . PRO A 1 175 ? -0.542 6.862 -10.088 1.00 89.75 175 PRO A N 1
ATOM 1412 C CA . PRO A 1 175 ? -0.769 8.165 -10.696 1.00 89.75 175 PRO A CA 1
ATOM 1413 C C . PRO A 1 175 ? -0.123 9.281 -9.862 1.00 89.75 175 PRO A C 1
ATOM 1415 O O . PRO A 1 175 ? -0.068 9.201 -8.633 1.00 89.75 175 PRO A O 1
ATOM 1418 N N . LEU A 1 176 ? 0.325 10.348 -10.531 1.00 89.12 176 LEU A N 1
ATOM 1419 C CA . LEU A 1 176 ? 1.051 11.466 -9.908 1.00 89.12 176 LEU A CA 1
ATOM 1420 C C . LEU A 1 176 ? 0.277 12.084 -8.733 1.00 89.12 176 LEU A C 1
ATOM 1422 O O . LEU A 1 176 ? 0.844 12.270 -7.658 1.00 89.12 176 LEU A O 1
ATOM 1426 N N . ASP A 1 177 ? -1.030 12.291 -8.902 1.00 90.81 177 ASP A N 1
ATOM 1427 C CA . ASP A 1 177 ? -1.912 12.836 -7.862 1.00 90.81 177 ASP A CA 1
ATOM 1428 C C . ASP A 1 177 ? -1.959 11.942 -6.608 1.00 90.81 177 ASP A C 1
ATOM 1430 O O . ASP A 1 177 ? -2.083 12.418 -5.477 1.00 90.81 177 ASP A O 1
ATOM 1434 N N . LEU A 1 178 ? -1.846 10.621 -6.791 1.00 92.88 178 LEU A N 1
ATOM 1435 C CA . LEU A 1 178 ? -1.814 9.669 -5.684 1.00 92.88 178 LEU A CA 1
ATOM 1436 C C . LEU A 1 178 ? -0.460 9.673 -4.975 1.00 92.88 178 LEU A C 1
ATOM 1438 O O . LEU A 1 178 ? -0.426 9.547 -3.751 1.00 92.88 178 LEU A O 1
ATOM 1442 N N . ILE A 1 179 ? 0.637 9.854 -5.711 1.00 93.44 179 ILE A N 1
ATOM 1443 C CA . ILE A 1 179 ? 1.980 9.996 -5.134 1.00 93.44 179 ILE A CA 1
ATOM 1444 C C . ILE A 1 179 ? 2.071 11.291 -4.318 1.00 93.44 179 ILE A C 1
ATOM 1446 O O . ILE A 1 179 ? 2.571 11.272 -3.192 1.00 93.44 179 ILE A O 1
ATOM 1450 N N . GLU A 1 180 ? 1.530 12.399 -4.828 1.00 93.69 180 GLU A N 1
ATOM 1451 C CA . GLU A 1 180 ? 1.418 13.652 -4.075 1.00 93.69 180 GLU A CA 1
ATOM 1452 C C . GLU A 1 180 ? 0.641 13.439 -2.767 1.00 93.69 180 GLU A C 1
ATOM 1454 O O . GLU A 1 180 ? 1.140 13.755 -1.680 1.00 93.69 180 GLU A O 1
ATOM 1459 N N . TYR A 1 181 ? -0.547 12.827 -2.852 1.00 93.56 181 TYR A N 1
ATOM 1460 C CA . TYR A 1 181 ? -1.368 12.546 -1.676 1.00 93.56 181 TYR A CA 1
ATOM 1461 C C . TYR A 1 181 ? -0.666 11.613 -0.678 1.00 93.56 181 TYR A C 1
ATOM 1463 O O . TYR A 1 181 ? -0.755 11.825 0.532 1.00 93.56 181 TYR A O 1
ATOM 1471 N N . LEU A 1 182 ? 0.065 10.603 -1.156 1.00 93.38 182 LEU A N 1
ATOM 1472 C CA . LEU A 1 182 ? 0.862 9.700 -0.327 1.00 93.38 182 LEU A CA 1
ATOM 1473 C C . LEU A 1 182 ? 1.913 10.463 0.485 1.00 93.38 182 LEU A C 1
ATOM 1475 O O . LEU A 1 182 ? 2.030 10.254 1.697 1.00 93.38 182 LEU A O 1
ATOM 1479 N N . VAL A 1 183 ? 2.670 11.350 -0.164 1.00 93.25 183 VAL A N 1
ATOM 1480 C CA . VAL A 1 183 ? 3.707 12.152 0.496 1.00 93.25 183 VAL A CA 1
ATOM 1481 C C . VAL A 1 183 ? 3.077 13.105 1.509 1.00 93.25 183 VAL A C 1
ATOM 1483 O O . VAL A 1 183 ? 3.536 13.169 2.653 1.00 93.25 183 VAL A O 1
ATOM 1486 N N . GLN A 1 184 ? 1.979 13.773 1.144 1.00 92.56 184 GLN A N 1
ATOM 1487 C CA . GLN A 1 184 ? 1.220 14.629 2.056 1.00 92.56 184 GLN A CA 1
ATOM 1488 C C . GLN A 1 184 ? 0.708 13.848 3.278 1.00 92.56 184 GLN A C 1
ATOM 1490 O O . GLN A 1 184 ? 0.841 14.306 4.416 1.00 92.56 184 GLN A O 1
ATOM 1495 N N . TYR A 1 185 ? 0.149 12.656 3.061 1.00 90.75 185 TYR A N 1
ATOM 1496 C CA . TYR A 1 185 ? -0.348 11.780 4.118 1.00 90.75 185 TYR A CA 1
ATOM 1497 C C . TYR A 1 185 ? 0.778 11.358 5.069 1.00 90.75 185 TYR A C 1
ATOM 1499 O O . TYR A 1 185 ? 0.621 11.455 6.290 1.00 90.75 185 TYR A O 1
ATOM 1507 N N . CYS A 1 186 ? 1.932 10.944 4.545 1.00 90.81 186 CYS A N 1
ATOM 1508 C CA . CYS A 1 186 ? 3.075 10.545 5.367 1.00 90.81 186 CYS A CA 1
ATOM 1509 C C . CYS A 1 186 ? 3.636 11.731 6.171 1.00 90.81 186 CYS A C 1
ATOM 1511 O O . CYS A 1 186 ? 3.854 11.603 7.379 1.00 90.81 186 CYS A O 1
ATOM 1513 N N . ALA A 1 187 ? 3.762 12.907 5.548 1.00 90.19 187 ALA A N 1
ATOM 1514 C CA . ALA A 1 187 ? 4.201 14.132 6.214 1.00 90.19 187 ALA A CA 1
ATOM 1515 C C . ALA A 1 187 ? 3.244 14.561 7.342 1.00 90.19 187 ALA A C 1
ATOM 1517 O O . ALA A 1 187 ? 3.698 14.891 8.435 1.00 90.19 187 ALA A O 1
ATOM 1518 N N . SER A 1 188 ? 1.924 14.469 7.129 1.00 88.44 188 SER A N 1
ATOM 1519 C CA . SER A 1 188 ? 0.915 14.800 8.153 1.00 88.44 188 SER A CA 1
ATOM 1520 C C . SER A 1 188 ? 0.963 13.892 9.390 1.00 88.44 188 SER A C 1
ATOM 1522 O O . SER A 1 188 ? 0.524 14.289 10.467 1.00 88.44 188 SER A O 1
ATOM 1524 N N . ASN A 1 189 ? 1.520 12.685 9.245 1.00 84.94 189 ASN A N 1
ATOM 1525 C CA . ASN A 1 189 ? 1.734 11.730 10.330 1.00 84.94 189 ASN A CA 1
ATOM 1526 C C . ASN A 1 189 ? 3.166 11.796 10.907 1.00 84.94 189 ASN A C 1
ATOM 1528 O O . ASN A 1 189 ? 3.573 10.875 11.608 1.00 84.94 189 ASN A O 1
ATOM 1532 N N . ASN A 1 190 ? 3.939 12.852 10.617 1.00 84.50 190 ASN A N 1
ATOM 1533 C CA . ASN A 1 190 ? 5.347 13.016 11.015 1.00 84.50 190 ASN A CA 1
ATOM 1534 C C . ASN A 1 190 ? 6.294 11.909 10.505 1.00 84.50 190 ASN A C 1
ATOM 1536 O O . ASN A 1 190 ? 7.344 11.656 11.095 1.00 84.50 190 ASN A O 1
ATOM 1540 N N . HIS A 1 191 ? 5.962 11.266 9.384 1.00 86.00 191 HIS A N 1
ATOM 1541 C CA . HIS A 1 191 ? 6.811 10.268 8.738 1.00 86.00 191 HIS A CA 1
ATOM 1542 C C . HIS A 1 191 ? 7.341 10.795 7.397 1.00 86.00 191 HIS A C 1
ATOM 1544 O O . HIS A 1 191 ? 6.796 10.507 6.338 1.00 86.00 191 HIS A O 1
ATOM 1550 N N . THR A 1 192 ? 8.427 11.570 7.430 1.00 86.31 192 THR A N 1
ATOM 1551 C CA . THR A 1 192 ? 9.008 12.241 6.243 1.00 86.31 192 THR A CA 1
ATOM 1552 C C . THR A 1 192 ? 10.163 11.472 5.582 1.00 86.31 192 THR A C 1
ATOM 1554 O O . THR A 1 192 ? 10.766 11.933 4.608 1.00 86.31 192 THR A O 1
ATOM 1557 N N . HIS A 1 193 ? 10.504 10.289 6.097 1.00 86.50 193 HIS A N 1
ATOM 1558 C CA . HIS A 1 193 ? 11.572 9.453 5.551 1.00 86.50 193 HIS A CA 1
ATOM 1559 C C . HIS A 1 193 ? 11.103 8.684 4.314 1.00 86.50 193 HIS A C 1
ATOM 1561 O O . HIS A 1 193 ? 10.082 7.998 4.351 1.00 86.50 193 HIS A O 1
ATOM 1567 N N . ILE A 1 194 ? 11.898 8.707 3.245 1.00 89.50 194 ILE A N 1
ATOM 1568 C CA . ILE A 1 194 ? 11.506 8.118 1.960 1.00 89.50 194 ILE A CA 1
ATOM 1569 C C . ILE A 1 194 ? 11.272 6.608 2.012 1.00 89.50 194 ILE A C 1
ATOM 1571 O O . ILE A 1 194 ? 10.312 6.117 1.433 1.00 89.50 194 ILE A O 1
ATOM 1575 N N . ARG A 1 195 ? 12.070 5.877 2.801 1.00 85.81 195 ARG A N 1
ATOM 1576 C CA . ARG A 1 195 ? 11.872 4.435 3.032 1.00 85.81 195 ARG A CA 1
ATOM 1577 C C . ARG A 1 195 ? 10.498 4.125 3.627 1.00 85.81 195 ARG A C 1
ATOM 1579 O O . ARG A 1 195 ? 9.917 3.082 3.351 1.00 85.81 195 ARG A O 1
ATOM 1586 N N . TYR A 1 196 ? 9.986 5.017 4.476 1.00 87.25 196 TYR A N 1
ATOM 1587 C CA . TYR A 1 196 ? 8.650 4.859 5.037 1.00 87.25 196 TYR A CA 1
ATOM 1588 C C . TYR A 1 196 ? 7.585 5.106 3.968 1.00 87.25 196 TYR A C 1
ATOM 1590 O O . TYR A 1 196 ? 6.662 4.310 3.843 1.00 87.25 196 TYR A O 1
ATOM 1598 N N . ILE A 1 197 ? 7.749 6.164 3.170 1.00 90.50 197 ILE A N 1
ATOM 1599 C CA . ILE A 1 197 ? 6.843 6.512 2.066 1.00 90.50 197 ILE A CA 1
ATOM 1600 C C . ILE A 1 197 ? 6.744 5.351 1.069 1.00 90.50 197 ILE A C 1
ATOM 1602 O O . ILE A 1 197 ? 5.642 4.929 0.735 1.00 90.50 197 ILE A O 1
ATOM 1606 N N . GLU A 1 198 ? 7.879 4.771 0.678 1.00 89.19 198 GLU A N 1
ATOM 1607 C CA . GLU A 1 198 ? 7.949 3.588 -0.187 1.00 89.19 198 GLU A CA 1
ATOM 1608 C C . GLU A 1 198 ? 7.193 2.394 0.407 1.00 89.19 198 GLU A C 1
ATOM 1610 O O . GLU A 1 198 ? 6.378 1.765 -0.263 1.00 89.19 198 GLU A O 1
ATOM 1615 N N . LYS A 1 199 ? 7.387 2.116 1.700 1.00 86.06 199 LYS A N 1
ATOM 1616 C CA . LYS A 1 199 ? 6.674 1.034 2.388 1.00 86.06 199 LYS A CA 1
ATOM 1617 C C . LYS A 1 199 ? 5.160 1.258 2.416 1.00 86.06 199 LYS A C 1
ATOM 1619 O O . LYS A 1 199 ? 4.401 0.298 2.285 1.00 86.06 199 LYS A O 1
ATOM 1624 N N . VAL A 1 200 ? 4.709 2.499 2.608 1.00 88.81 200 VAL A N 1
ATOM 1625 C CA . VAL A 1 200 ? 3.277 2.831 2.559 1.00 88.81 200 VAL A CA 1
ATOM 1626 C C . VAL A 1 200 ? 2.743 2.680 1.137 1.00 88.81 200 VAL A C 1
ATOM 1628 O O . VAL A 1 200 ? 1.663 2.117 0.979 1.00 88.81 200 VAL A O 1
ATOM 1631 N N . ALA A 1 201 ? 3.507 3.090 0.120 1.00 89.00 201 ALA A N 1
ATOM 1632 C CA . ALA A 1 201 ? 3.144 2.897 -1.281 1.00 89.00 201 ALA A CA 1
ATOM 1633 C C . ALA A 1 201 ? 2.951 1.414 -1.616 1.00 89.00 201 ALA A C 1
ATOM 1635 O O . ALA A 1 201 ? 1.908 1.037 -2.140 1.00 89.00 201 ALA A O 1
ATOM 1636 N N . LEU A 1 202 ? 3.902 0.558 -1.229 1.00 86.25 202 LEU A N 1
ATOM 1637 C CA . LEU A 1 202 ? 3.787 -0.893 -1.401 1.00 86.25 202 LEU A CA 1
ATOM 1638 C C . LEU A 1 202 ? 2.538 -1.440 -0.709 1.00 86.25 202 LEU A C 1
ATOM 1640 O O . LEU A 1 202 ? 1.762 -2.175 -1.312 1.00 86.25 202 LEU A O 1
ATOM 1644 N N . GLY A 1 203 ? 2.282 -1.001 0.525 1.00 84.62 203 GLY A N 1
ATOM 1645 C CA . GLY A 1 203 ? 1.076 -1.381 1.252 1.00 84.62 203 GLY A CA 1
ATOM 1646 C C . GLY A 1 203 ? -0.225 -0.915 0.587 1.00 84.62 203 GLY A C 1
ATOM 1647 O O . GLY A 1 203 ? -1.243 -1.589 0.738 1.00 84.62 203 GLY A O 1
ATOM 1648 N N . TRP A 1 204 ? -0.222 0.216 -0.124 1.00 88.88 204 TRP A N 1
ATOM 1649 C CA . TRP A 1 204 ? -1.373 0.696 -0.898 1.00 88.88 204 TRP A CA 1
ATOM 1650 C C . TRP A 1 204 ? -1.607 -0.160 -2.136 1.00 88.88 204 TRP A C 1
ATOM 1652 O O . TRP A 1 204 ? -2.744 -0.567 -2.376 1.00 88.88 204 TRP A O 1
ATOM 1662 N N . VAL A 1 205 ? -0.545 -0.502 -2.865 1.00 86.12 205 VAL A N 1
ATOM 1663 C CA . VAL A 1 205 ? -0.661 -1.373 -4.038 1.00 86.12 205 VAL A CA 1
ATOM 1664 C C . VAL A 1 205 ? -1.117 -2.780 -3.635 1.00 86.12 205 VAL A C 1
ATOM 1666 O O . VAL A 1 205 ? -2.025 -3.319 -4.265 1.00 86.12 205 VAL A O 1
ATOM 1669 N N . ASP A 1 206 ? -0.594 -3.333 -2.535 1.00 83.00 206 ASP A N 1
ATOM 1670 C CA . ASP A 1 206 ? -1.036 -4.620 -1.973 1.00 83.00 206 ASP A CA 1
ATOM 1671 C C . ASP A 1 206 ? -2.529 -4.621 -1.597 1.00 83.00 206 ASP A C 1
ATOM 1673 O O . ASP A 1 206 ? -3.198 -5.653 -1.643 1.00 83.00 206 ASP A O 1
ATOM 1677 N N . GLN A 1 207 ? -3.063 -3.458 -1.215 1.00 79.38 207 GLN A N 1
ATOM 1678 C CA . GLN A 1 207 ? -4.482 -3.257 -0.904 1.00 79.38 207 GLN A CA 1
ATOM 1679 C C . GLN A 1 207 ? -5.326 -2.928 -2.144 1.00 79.38 207 GLN A C 1
ATOM 1681 O O . GLN A 1 207 ? -6.541 -2.786 -2.025 1.00 79.38 207 GLN A O 1
ATOM 1686 N N . GLY A 1 208 ? -4.709 -2.804 -3.321 1.00 83.44 208 GLY A N 1
ATOM 1687 C CA . GLY A 1 208 ? -5.385 -2.443 -4.565 1.00 83.44 208 GLY A CA 1
ATOM 1688 C C . GLY A 1 208 ? -5.800 -0.972 -4.655 1.00 83.44 208 GLY A C 1
ATOM 1689 O O . GLY A 1 208 ? -6.654 -0.642 -5.473 1.00 83.44 208 GLY A O 1
ATOM 1690 N N . ILE A 1 209 ? -5.214 -0.090 -3.841 1.00 86.19 209 ILE A N 1
ATOM 1691 C CA . ILE A 1 209 ? -5.496 1.351 -3.841 1.00 86.19 209 ILE A CA 1
ATOM 1692 C C . ILE A 1 209 ? -4.815 1.982 -5.054 1.00 86.19 209 ILE A C 1
ATOM 1694 O O . ILE A 1 209 ? -3.587 2.016 -5.132 1.00 86.19 209 ILE A O 1
ATOM 1698 N N . LYS A 1 210 ? -5.613 2.491 -5.997 1.00 84.56 210 LYS A N 1
ATOM 1699 C CA . LYS A 1 210 ? -5.113 3.098 -7.244 1.00 84.56 210 LYS A CA 1
ATOM 1700 C C . LYS A 1 210 ? -5.529 4.551 -7.428 1.00 84.56 210 LYS A C 1
ATOM 1702 O O . LYS A 1 210 ? -4.979 5.229 -8.290 1.00 84.56 210 LYS A O 1
ATOM 1707 N N . THR A 1 211 ? -6.472 5.042 -6.626 1.00 89.38 211 THR A N 1
ATOM 1708 C CA . THR A 1 211 ? -6.986 6.410 -6.728 1.00 89.38 211 THR A CA 1
ATOM 1709 C C . THR A 1 211 ? -6.830 7.180 -5.419 1.00 89.38 211 THR A C 1
ATOM 1711 O O . THR A 1 211 ? -6.716 6.609 -4.331 1.00 89.38 211 THR A O 1
ATOM 1714 N N . VAL A 1 212 ? -6.842 8.513 -5.519 1.00 90.75 212 VAL A N 1
ATOM 1715 C CA . VAL A 1 212 ? -6.810 9.410 -4.350 1.00 90.75 212 VAL A CA 1
ATOM 1716 C C . VAL A 1 212 ? -8.050 9.213 -3.470 1.00 90.75 212 VAL A C 1
ATOM 1718 O O . VAL A 1 212 ? -7.974 9.346 -2.248 1.00 90.75 212 VAL A O 1
ATOM 1721 N N . GLU A 1 213 ? -9.194 8.890 -4.073 1.00 89.94 213 GLU A N 1
ATOM 1722 C CA . GLU A 1 213 ? -10.451 8.637 -3.364 1.00 89.94 213 GLU A CA 1
ATOM 1723 C C . GLU A 1 213 ? -10.359 7.372 -2.507 1.00 89.94 213 GLU A C 1
ATOM 1725 O O . GLU A 1 213 ? -10.658 7.427 -1.311 1.00 89.94 213 GLU A O 1
ATOM 1730 N N . ASP A 1 214 ? -9.834 6.282 -3.073 1.00 88.62 214 ASP A N 1
ATOM 1731 C CA . ASP A 1 214 ? -9.591 5.027 -2.353 1.00 88.62 214 ASP A CA 1
ATOM 1732 C C . ASP A 1 214 ? -8.645 5.247 -1.166 1.00 88.62 214 ASP A C 1
ATOM 1734 O O . ASP A 1 214 ? -8.899 4.793 -0.047 1.00 88.62 214 ASP A O 1
ATOM 1738 N N . ALA A 1 215 ? -7.566 6.006 -1.384 1.00 89.62 215 ALA A N 1
ATOM 1739 C CA . ALA A 1 215 ? -6.585 6.303 -0.347 1.00 89.62 215 ALA A CA 1
ATOM 1740 C C . ALA A 1 215 ? -7.190 7.133 0.798 1.00 89.62 215 ALA A C 1
ATOM 1742 O O . ALA A 1 215 ? -6.957 6.839 1.974 1.00 89.62 215 ALA A O 1
ATOM 1743 N N . LYS A 1 216 ? -8.018 8.138 0.479 1.00 89.69 216 LYS A N 1
ATOM 1744 C CA . LYS A 1 216 ? -8.750 8.942 1.473 1.00 89.69 216 LYS A CA 1
ATOM 1745 C C . LYS A 1 216 ? -9.766 8.105 2.248 1.00 89.69 216 LYS A C 1
ATOM 1747 O O . LYS A 1 216 ? -9.861 8.248 3.471 1.00 89.69 216 LYS A O 1
ATOM 1752 N N . ALA A 1 217 ? -10.504 7.228 1.567 1.00 87.25 217 ALA A N 1
ATOM 1753 C CA . ALA A 1 217 ? -11.448 6.315 2.202 1.00 87.25 217 ALA A CA 1
ATOM 1754 C C . ALA A 1 217 ? -10.724 5.390 3.190 1.00 87.25 217 ALA A C 1
ATOM 1756 O O . ALA A 1 217 ? -11.104 5.314 4.362 1.00 87.25 217 ALA A O 1
ATOM 1757 N N . GLN A 1 218 ? -9.610 4.789 2.766 1.00 86.38 218 GLN A N 1
ATOM 1758 C CA . GLN A 1 218 ? -8.818 3.905 3.615 1.00 86.38 218 GLN A CA 1
ATOM 1759 C C . GLN A 1 218 ? -8.166 4.636 4.795 1.00 86.38 218 GLN A C 1
ATOM 1761 O O . GLN A 1 218 ? -8.138 4.120 5.919 1.00 86.38 218 GLN A O 1
ATOM 1766 N N . ALA A 1 219 ? -7.668 5.856 4.583 1.00 86.00 219 ALA A N 1
ATOM 1767 C CA . ALA A 1 219 ? -7.131 6.693 5.652 1.00 86.00 219 ALA A CA 1
ATOM 1768 C C . ALA A 1 219 ? -8.214 7.047 6.686 1.00 86.00 219 ALA A C 1
ATOM 1770 O O . ALA A 1 219 ? -7.963 6.984 7.894 1.00 86.00 219 ALA A O 1
ATOM 1771 N N . SER A 1 220 ? -9.433 7.358 6.230 1.00 86.25 220 SER A N 1
ATOM 1772 C CA . SER A 1 220 ? -10.591 7.608 7.094 1.00 86.25 220 SER A CA 1
ATOM 1773 C C . SER A 1 220 ? -10.940 6.374 7.929 1.00 86.25 220 SER A C 1
ATOM 1775 O O . SER A 1 220 ? -11.040 6.469 9.153 1.00 86.25 220 SER A O 1
ATOM 1777 N N . ILE A 1 221 ? -11.028 5.198 7.303 1.00 84.69 221 ILE A N 1
ATOM 1778 C CA . ILE A 1 221 ? -11.295 3.920 7.981 1.00 84.69 221 ILE A CA 1
ATOM 1779 C C . ILE A 1 221 ? -10.205 3.609 9.017 1.00 84.69 221 ILE A C 1
ATOM 1781 O O . ILE A 1 221 ? -10.499 3.347 10.185 1.00 84.69 221 ILE A O 1
ATOM 1785 N N . TH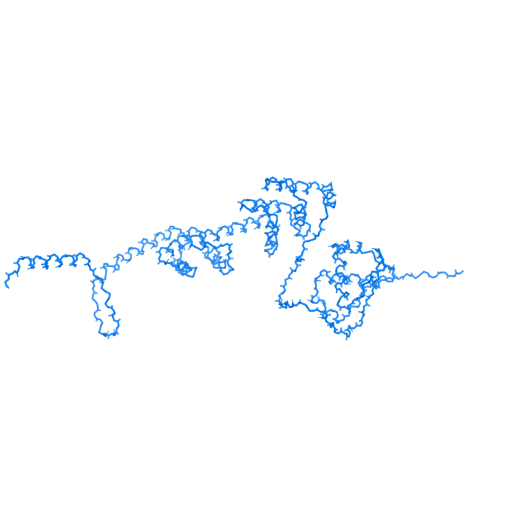R A 1 222 ? -8.933 3.738 8.638 1.00 84.75 222 THR A N 1
ATOM 1786 C CA . THR A 1 222 ? -7.796 3.506 9.542 1.00 84.75 222 THR A CA 1
ATOM 1787 C C . THR A 1 222 ? -7.830 4.453 10.743 1.00 84.75 222 THR A C 1
ATOM 1789 O O . THR A 1 222 ? -7.550 4.039 11.872 1.00 84.75 222 THR A O 1
ATOM 1792 N N . LYS A 1 223 ? -8.218 5.718 10.535 1.00 86.19 223 LYS A N 1
ATOM 1793 C CA . LYS A 1 223 ? -8.422 6.686 11.618 1.00 86.19 223 LYS A CA 1
ATOM 1794 C C . LYS A 1 223 ? -9.546 6.240 12.556 1.00 86.19 223 LYS A C 1
ATOM 1796 O O . LYS A 1 223 ? -9.346 6.292 13.766 1.00 86.19 223 LYS A O 1
ATOM 1801 N N . LYS A 1 224 ? -10.678 5.746 12.034 1.00 86.50 224 LYS A N 1
ATOM 1802 C CA . LYS A 1 224 ? -11.780 5.200 12.854 1.00 86.50 224 LYS A CA 1
ATOM 1803 C C . LYS A 1 224 ? -11.306 4.038 13.728 1.00 86.50 224 LYS A C 1
ATOM 1805 O O . LYS A 1 224 ? -11.528 4.074 14.937 1.00 86.50 224 LYS A O 1
ATOM 1810 N N . TYR A 1 225 ? -10.587 3.069 13.155 1.00 87.62 225 TYR A N 1
ATOM 1811 C CA . TYR A 1 225 ? -10.040 1.944 13.922 1.00 87.62 225 TYR A CA 1
ATOM 1812 C C . TYR A 1 225 ? -9.121 2.408 15.052 1.00 87.62 225 TYR A C 1
ATOM 1814 O O . TYR A 1 225 ? -9.261 1.956 16.187 1.00 87.62 225 TYR A O 1
ATOM 1822 N N . ARG A 1 226 ? -8.203 3.342 14.765 1.00 85.88 226 ARG A N 1
ATOM 1823 C CA . ARG A 1 226 ? -7.289 3.894 15.776 1.00 85.88 226 ARG A CA 1
ATOM 1824 C C . ARG A 1 226 ? -8.041 4.612 16.893 1.00 85.88 226 ARG A C 1
ATOM 1826 O O . ARG A 1 226 ? -7.672 4.449 18.050 1.00 85.88 226 ARG A O 1
ATOM 1833 N N . THR A 1 227 ? -9.089 5.372 16.575 1.00 87.31 227 THR A N 1
ATOM 1834 C CA . THR A 1 227 ? -9.905 6.063 17.585 1.00 87.31 227 THR A CA 1
ATOM 1835 C C . THR A 1 227 ? -10.612 5.071 18.511 1.00 87.31 227 THR A C 1
ATOM 1837 O O . THR A 1 227 ? -10.545 5.235 19.726 1.00 87.31 227 THR A O 1
ATOM 1840 N N . ILE A 1 228 ? -11.220 4.015 17.958 1.00 86.94 228 ILE A N 1
ATOM 1841 C CA . ILE A 1 228 ? -11.918 2.971 18.731 1.00 86.94 228 ILE A CA 1
ATOM 1842 C C . ILE A 1 228 ? -10.933 2.200 19.623 1.00 86.94 228 ILE A C 1
ATOM 1844 O O . ILE A 1 228 ? -11.160 2.044 20.820 1.00 86.94 228 ILE A O 1
ATOM 1848 N N . LEU A 1 229 ? -9.795 1.772 19.071 1.00 85.56 229 LEU A N 1
ATOM 1849 C CA . LEU A 1 229 ? -8.773 1.042 19.829 1.00 85.56 229 LEU A CA 1
ATOM 1850 C C . LEU A 1 229 ? -8.133 1.903 20.923 1.00 85.56 229 LEU A C 1
ATOM 1852 O O . LEU A 1 229 ? -7.897 1.416 22.028 1.00 85.56 229 LEU A O 1
ATOM 1856 N N . LYS A 1 230 ? -7.913 3.196 20.652 1.00 86.69 230 LYS A N 1
ATOM 1857 C CA . LYS A 1 230 ? -7.438 4.152 21.657 1.00 86.69 230 LYS A CA 1
ATOM 1858 C C . LYS A 1 230 ? -8.447 4.319 22.795 1.00 86.69 230 LYS A C 1
ATOM 1860 O O . LYS A 1 230 ? -8.027 4.356 23.946 1.00 86.69 230 LYS A O 1
ATOM 1865 N N . ALA A 1 231 ? -9.747 4.381 22.496 1.00 85.25 231 ALA A N 1
ATOM 1866 C CA . ALA A 1 231 ? -10.797 4.476 23.513 1.00 85.25 231 ALA A CA 1
ATOM 1867 C C . ALA A 1 231 ? -10.878 3.225 24.403 1.00 85.25 231 ALA A C 1
ATOM 1869 O O . ALA A 1 231 ? -11.174 3.334 25.586 1.00 85.25 231 ALA A O 1
ATOM 1870 N N . LEU A 1 232 ? -10.546 2.047 23.866 1.00 82.81 232 LEU A N 1
ATOM 1871 C CA . LEU A 1 232 ? -10.417 0.807 24.641 1.00 82.81 232 LEU A CA 1
ATOM 1872 C C . LEU A 1 232 ? -9.124 0.710 25.464 1.00 82.81 232 LEU A C 1
ATOM 1874 O O . LEU A 1 232 ? -8.956 -0.251 26.207 1.00 82.81 232 LEU A O 1
ATOM 1878 N N . GLY A 1 233 ? -8.182 1.644 25.312 1.00 76.56 233 GLY A N 1
ATOM 1879 C CA . GLY A 1 233 ? -6.859 1.554 25.936 1.00 76.56 233 GLY A CA 1
ATOM 1880 C C . GLY A 1 233 ? -5.894 0.592 25.229 1.00 76.56 233 GLY A C 1
ATOM 1881 O O . GLY A 1 233 ? -4.806 0.330 25.734 1.00 76.56 233 GLY A O 1
ATOM 1882 N N . MET A 1 234 ? -6.248 0.089 24.041 1.00 74.19 234 MET A N 1
ATOM 1883 C CA . MET A 1 234 ? -5.382 -0.744 23.203 1.00 74.19 234 MET A CA 1
ATOM 1884 C C . MET A 1 234 ? -4.600 0.135 22.216 1.00 74.19 234 MET A C 1
ATOM 1886 O O . MET A 1 234 ? -4.860 0.141 21.013 1.00 74.19 234 MET A O 1
ATOM 1890 N N . THR A 1 235 ? -3.632 0.908 22.708 1.00 64.62 235 THR A N 1
ATOM 1891 C CA . THR A 1 235 ? -2.717 1.676 21.848 1.00 64.62 235 THR A CA 1
ATOM 1892 C C . THR A 1 235 ? -1.545 0.806 21.399 1.00 64.62 235 THR A C 1
ATOM 1894 O O . THR A 1 235 ? -0.503 0.773 22.047 1.00 64.62 235 THR A O 1
ATOM 1897 N N . GLY A 1 236 ? -1.726 0.085 20.292 1.00 62.78 236 GLY A N 1
ATOM 1898 C CA . GLY A 1 236 ? -0.659 -0.640 19.599 1.00 62.78 236 GLY A CA 1
ATOM 1899 C C . GLY A 1 236 ? -0.234 0.065 18.310 1.00 62.78 236 GLY A C 1
ATOM 1900 O O . GLY A 1 236 ? -1.056 0.680 17.632 1.00 62.78 236 GLY A O 1
ATOM 1901 N N . GLU A 1 237 ? 1.046 -0.050 17.950 1.00 55.53 237 GLU A N 1
ATOM 1902 C CA . GLU A 1 237 ? 1.598 0.496 16.698 1.00 55.53 237 GLU A CA 1
ATOM 1903 C C . GLU A 1 237 ? 1.041 -0.232 15.456 1.00 55.53 237 GLU A C 1
ATOM 1905 O O . GLU A 1 237 ? 0.945 0.339 14.368 1.00 55.53 237 GLU A O 1
ATOM 1910 N N . THR A 1 238 ? 0.591 -1.482 15.628 1.00 64.00 238 THR A N 1
ATOM 1911 C CA . THR A 1 238 ? 0.011 -2.311 14.567 1.00 64.00 238 THR A CA 1
ATOM 1912 C C . THR A 1 238 ? -1.390 -2.802 14.934 1.00 64.00 238 THR A C 1
ATOM 1914 O O . THR A 1 238 ? -1.633 -3.317 16.024 1.00 64.00 238 THR A O 1
ATOM 1917 N N . ILE A 1 239 ? -2.331 -2.637 14.000 1.00 75.81 239 ILE A N 1
ATOM 1918 C CA . ILE A 1 239 ? -3.703 -3.143 14.123 1.00 75.81 239 ILE A CA 1
ATOM 1919 C C . ILE A 1 239 ? -3.737 -4.554 13.535 1.00 75.81 239 ILE A C 1
ATOM 1921 O O . ILE A 1 239 ? -3.440 -4.743 12.353 1.00 75.81 239 ILE A O 1
ATOM 1925 N N . THR A 1 240 ? -4.111 -5.539 14.347 1.00 80.12 240 THR A N 1
ATOM 1926 C CA . THR A 1 240 ? -4.166 -6.951 13.940 1.00 80.12 240 THR A CA 1
ATOM 1927 C C . THR A 1 240 ? -5.354 -7.203 13.008 1.00 80.12 240 THR A C 1
ATOM 1929 O O . THR A 1 240 ? -6.404 -6.581 13.159 1.00 80.12 240 THR A O 1
ATOM 1932 N N . LYS A 1 241 ? -5.233 -8.160 12.076 1.00 81.38 241 LYS A N 1
ATOM 1933 C CA . LYS A 1 241 ? -6.309 -8.529 11.135 1.00 81.38 241 LYS A CA 1
ATOM 1934 C C . LYS A 1 241 ? -7.645 -8.816 11.841 1.00 81.38 241 LYS A C 1
ATOM 1936 O O . LYS A 1 241 ? -8.648 -8.207 11.496 1.00 81.38 241 LYS A O 1
ATOM 1941 N N . HIS A 1 242 ? -7.617 -9.621 12.903 1.00 82.31 242 HIS A N 1
ATOM 1942 C CA . HIS A 1 242 ? -8.790 -9.922 13.734 1.00 82.31 242 HIS A CA 1
ATOM 1943 C C . HIS A 1 242 ? -9.444 -8.666 14.346 1.00 82.31 242 HIS A C 1
ATOM 1945 O O . HIS A 1 242 ? -10.660 -8.589 14.476 1.00 82.31 242 HIS A O 1
ATOM 1951 N N . GLN A 1 243 ? -8.649 -7.654 14.717 1.00 83.50 243 GLN A N 1
ATOM 1952 C CA . GLN A 1 243 ? -9.182 -6.395 15.252 1.00 83.50 243 GLN A CA 1
ATOM 1953 C C . GLN A 1 243 ? -9.921 -5.606 14.169 1.00 83.50 243 GLN A C 1
ATOM 1955 O O . GLN A 1 243 ? -10.976 -5.048 14.452 1.00 83.50 243 GLN A O 1
ATOM 1960 N N . LYS A 1 244 ? -9.391 -5.584 12.938 1.00 85.75 244 LYS A N 1
ATOM 1961 C CA . LYS A 1 244 ? -10.064 -4.943 11.799 1.00 85.75 244 LYS A CA 1
ATOM 1962 C C . LYS A 1 244 ? -11.392 -5.628 11.495 1.00 85.75 244 LYS A C 1
ATOM 1964 O O . LYS A 1 244 ? -12.405 -4.950 11.468 1.00 85.75 244 LYS A O 1
ATOM 1969 N N . GLU A 1 245 ? -11.398 -6.958 11.397 1.00 87.06 245 GLU A N 1
ATOM 1970 C CA . GLU A 1 245 ? -12.604 -7.749 11.108 1.00 87.06 245 GLU A CA 1
ATOM 1971 C C . GLU A 1 245 ? -13.725 -7.518 12.136 1.00 87.06 245 GLU A C 1
ATOM 1973 O O . GLU A 1 245 ? -14.883 -7.341 11.763 1.00 87.06 245 GLU A O 1
ATOM 1978 N N . LEU A 1 246 ? -13.395 -7.458 13.433 1.00 85.75 246 LEU A N 1
ATOM 1979 C CA . LEU A 1 246 ? -14.384 -7.155 14.473 1.00 85.75 246 LEU A CA 1
ATOM 1980 C C . LEU A 1 246 ? -14.933 -5.731 14.366 1.00 85.75 246 LEU A C 1
ATOM 1982 O O . LEU A 1 246 ? -16.138 -5.529 14.496 1.00 85.75 246 LEU A O 1
ATOM 1986 N N . ILE A 1 247 ? -14.067 -4.743 14.132 1.00 86.12 247 ILE A N 1
ATOM 1987 C CA . ILE A 1 247 ? -14.515 -3.354 14.019 1.00 86.12 247 ILE A CA 1
ATOM 1988 C C . ILE A 1 247 ? -15.319 -3.148 12.727 1.00 86.12 247 ILE A C 1
ATOM 1990 O O . ILE A 1 247 ? -16.318 -2.432 12.744 1.00 86.12 247 ILE A O 1
ATOM 1994 N N . ASP A 1 248 ? -14.952 -3.822 11.637 1.00 86.50 248 ASP A N 1
ATOM 1995 C CA . ASP A 1 248 ? -15.708 -3.831 10.382 1.00 86.50 248 ASP A CA 1
ATOM 1996 C C . ASP A 1 248 ? -17.090 -4.445 10.550 1.00 86.50 248 ASP A C 1
ATOM 1998 O O . ASP A 1 248 ? -18.063 -3.881 10.057 1.00 86.50 248 ASP A O 1
ATOM 2002 N N . LYS A 1 249 ? -17.210 -5.538 11.309 1.00 88.25 249 LYS A N 1
ATOM 2003 C CA . LYS A 1 249 ? -18.512 -6.113 11.670 1.00 88.25 249 LYS A CA 1
ATOM 2004 C C . LYS A 1 249 ? -19.410 -5.071 12.351 1.00 88.25 249 LYS A C 1
ATOM 2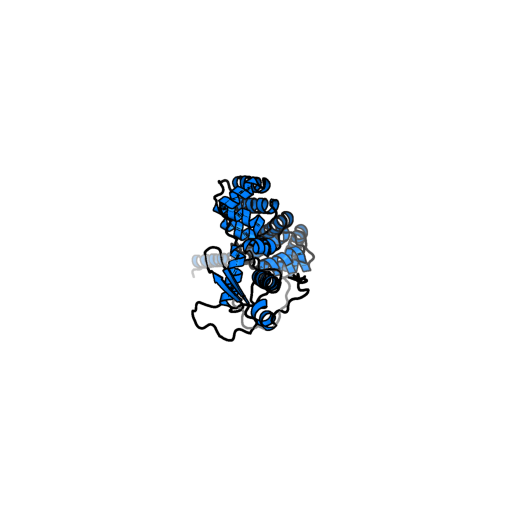006 O O . LYS A 1 249 ? -20.604 -4.991 12.072 1.00 88.25 249 LYS A O 1
ATOM 2011 N N . TRP A 1 250 ? -18.861 -4.239 13.234 1.00 88.50 250 TRP A N 1
ATOM 2012 C CA . TRP A 1 250 ? -19.650 -3.228 13.948 1.00 88.50 250 TRP A CA 1
ATOM 2013 C C . TRP A 1 250 ? -19.982 -2.001 13.090 1.00 88.50 250 TRP A C 1
ATOM 2015 O O . TRP A 1 250 ? -21.096 -1.484 13.165 1.00 88.50 250 TRP A O 1
ATOM 2025 N N . LEU A 1 251 ? -19.041 -1.542 12.264 1.00 85.38 251 LEU A N 1
ATOM 2026 C CA . LEU A 1 251 ? -19.234 -0.373 11.404 1.00 85.38 251 LEU A CA 1
ATOM 2027 C C . LEU A 1 251 ? -20.093 -0.680 10.171 1.00 85.38 251 LEU A C 1
ATOM 2029 O O . LEU A 1 251 ? -20.908 0.155 9.788 1.00 85.38 251 LEU A O 1
ATOM 2033 N N . ASN A 1 252 ? -19.928 -1.857 9.564 1.00 85.62 252 ASN A N 1
ATOM 2034 C CA . ASN A 1 252 ? -20.563 -2.213 8.296 1.00 85.62 252 ASN A CA 1
ATOM 2035 C C . ASN A 1 252 ? -21.793 -3.106 8.510 1.00 85.62 252 ASN A C 1
ATOM 2037 O O . ASN A 1 252 ? -22.888 -2.726 8.104 1.00 85.62 252 ASN A O 1
ATOM 2041 N N . ASP A 1 253 ? -21.657 -4.249 9.197 1.00 85.31 253 ASP A N 1
ATOM 2042 C CA . ASP A 1 253 ? -22.781 -5.193 9.340 1.00 85.31 253 ASP A CA 1
ATOM 2043 C C . ASP A 1 253 ? -23.838 -4.682 10.323 1.00 85.31 253 ASP A C 1
ATOM 2045 O O . ASP A 1 253 ? -25.036 -4.927 10.161 1.00 85.31 253 ASP A O 1
ATOM 2049 N N . TYR A 1 254 ? -23.399 -4.030 11.404 1.00 82.94 254 TYR A N 1
ATOM 2050 C CA . TYR A 1 254 ? -24.307 -3.508 12.432 1.00 82.94 254 TYR A CA 1
ATOM 2051 C C . TYR A 1 254 ? -24.716 -2.061 12.137 1.00 82.94 254 TYR A C 1
ATOM 2053 O O . TYR A 1 254 ? -25.719 -1.598 12.684 1.00 82.94 254 TYR A O 1
ATOM 2061 N N . ALA A 1 255 ? -23.984 -1.390 11.237 1.00 83.88 255 ALA A N 1
ATOM 2062 C CA . ALA A 1 255 ? -24.171 0.004 10.851 1.00 83.88 255 ALA A CA 1
ATOM 2063 C C . ALA A 1 255 ? -24.210 0.958 12.059 1.00 83.88 255 ALA A C 1
ATOM 2065 O O . ALA A 1 255 ? -24.996 1.906 12.088 1.00 83.88 255 ALA A O 1
ATOM 2066 N N . PHE A 1 256 ? -23.391 0.688 13.081 1.00 84.50 256 PHE A N 1
ATOM 2067 C CA . PHE A 1 256 ? -23.297 1.567 14.240 1.00 84.50 256 PHE A CA 1
ATOM 2068 C C . PHE A 1 256 ? -22.477 2.809 13.928 1.00 84.50 256 PHE A C 1
ATOM 2070 O O . PHE A 1 256 ? -21.405 2.738 13.323 1.00 84.50 256 PHE A O 1
ATOM 2077 N N . ASP A 1 257 ? -22.970 3.952 14.406 1.00 85.38 257 ASP A N 1
ATOM 2078 C CA . ASP A 1 257 ? -22.176 5.167 14.398 1.00 85.38 257 ASP A CA 1
ATOM 2079 C C . ASP A 1 257 ? -20.954 5.022 15.318 1.00 85.38 257 ASP A C 1
ATOM 2081 O O . ASP A 1 257 ? -20.978 4.324 16.339 1.00 85.38 257 ASP A O 1
ATOM 2085 N N . ILE A 1 258 ? -19.875 5.720 14.967 1.00 84.81 258 ILE A N 1
ATOM 2086 C CA . ILE A 1 258 ? -18.626 5.704 15.735 1.00 84.81 258 ILE A CA 1
ATOM 2087 C C . ILE A 1 258 ? -18.891 6.136 17.180 1.00 84.81 258 ILE A C 1
ATOM 2089 O O . ILE A 1 258 ? -18.304 5.556 18.092 1.00 84.81 258 ILE A O 1
ATOM 2093 N N . GLY A 1 259 ? -19.788 7.104 17.405 1.00 83.88 259 GLY A N 1
ATOM 2094 C CA . GLY A 1 259 ? -20.137 7.568 18.746 1.00 83.88 259 GLY A CA 1
ATOM 2095 C C . GLY A 1 259 ? -20.689 6.450 19.632 1.00 83.88 259 GLY A C 1
ATOM 2096 O O . GLY A 1 259 ? -20.257 6.301 20.773 1.00 83.88 259 GLY A O 1
ATOM 2097 N N . VAL A 1 260 ? -21.573 5.607 19.092 1.00 85.88 260 VAL A N 1
ATOM 2098 C CA . VAL A 1 260 ? -22.161 4.467 19.817 1.00 85.88 260 VAL A CA 1
ATOM 2099 C C . VAL A 1 260 ? -21.076 3.467 20.216 1.00 85.88 260 VAL A C 1
ATOM 2101 O O . VAL A 1 260 ? -21.027 3.010 21.359 1.00 85.88 260 VAL A O 1
ATOM 2104 N N . ILE A 1 261 ? -20.149 3.169 19.304 1.00 86.62 261 ILE A N 1
ATOM 2105 C CA . ILE A 1 261 ? -19.037 2.256 19.590 1.00 86.62 261 ILE A CA 1
ATOM 2106 C C . ILE A 1 261 ? -18.120 2.841 20.672 1.00 86.62 261 ILE A C 1
ATOM 2108 O O . ILE A 1 261 ? -17.701 2.108 21.567 1.00 86.62 261 ILE A O 1
ATOM 2112 N N . LEU A 1 262 ? -17.830 4.145 20.638 1.00 86.50 262 LEU A N 1
ATOM 2113 C CA . LEU A 1 262 ? -17.004 4.805 21.655 1.00 86.50 262 LEU A CA 1
ATOM 2114 C C . LEU A 1 262 ? -17.651 4.774 23.044 1.00 86.50 262 LEU A C 1
ATOM 2116 O O . LEU A 1 262 ? -16.955 4.512 24.023 1.00 86.50 262 LEU A O 1
ATOM 2120 N N . GLU A 1 263 ? -18.969 4.943 23.138 1.00 84.88 263 GLU A N 1
ATOM 2121 C CA . GLU A 1 263 ? -19.688 4.776 24.406 1.00 84.88 263 GLU A CA 1
ATOM 2122 C C . GLU A 1 263 ? -19.595 3.343 24.939 1.00 84.88 263 GLU A C 1
ATOM 2124 O O . GLU A 1 263 ? -19.353 3.117 26.128 1.00 84.88 263 GLU A O 1
ATOM 2129 N N . ALA A 1 264 ? -19.710 2.345 24.061 1.00 85.44 264 ALA A N 1
ATOM 2130 C CA . ALA A 1 264 ? -19.509 0.951 24.444 1.00 85.44 264 ALA A CA 1
ATOM 2131 C C . ALA A 1 264 ? -18.055 0.676 24.890 1.00 85.44 264 ALA A C 1
ATOM 2133 O O . ALA A 1 264 ? -17.828 -0.087 25.838 1.00 85.44 264 ALA A O 1
ATOM 2134 N N . CYS A 1 265 ? -17.069 1.332 24.264 1.00 85.19 265 CYS A N 1
ATOM 2135 C CA . CYS A 1 265 ? -15.665 1.274 24.682 1.00 85.19 265 CYS A CA 1
ATOM 2136 C C . CYS A 1 265 ? -15.488 1.855 26.088 1.00 85.19 265 CYS A C 1
ATOM 2138 O O . CYS A 1 265 ? -14.932 1.182 26.953 1.00 85.19 265 CYS A O 1
ATOM 2140 N N . ASN A 1 266 ? -16.030 3.049 26.346 1.00 84.69 266 ASN A N 1
ATOM 2141 C CA . ASN A 1 266 ? -15.971 3.693 27.659 1.00 84.69 266 ASN A CA 1
ATOM 2142 C C . ASN A 1 266 ? -16.586 2.802 28.747 1.00 84.69 266 ASN A C 1
ATOM 2144 O O . ASN A 1 266 ? -15.966 2.573 29.784 1.00 84.69 266 ASN A O 1
ATOM 2148 N N . ARG A 1 267 ? -17.755 2.200 28.489 1.00 81.56 267 ARG A N 1
ATOM 2149 C CA . ARG A 1 267 ? -18.385 1.243 29.420 1.00 81.56 267 ARG A CA 1
ATOM 2150 C C . ARG A 1 267 ? -17.500 0.041 29.705 1.00 81.56 267 ARG A C 1
ATOM 2152 O O . ARG A 1 267 ? -17.364 -0.366 30.857 1.00 81.56 267 ARG A O 1
ATOM 2159 N N . THR A 1 268 ? -16.880 -0.506 28.664 1.00 83.56 268 THR A N 1
ATOM 2160 C CA . THR A 1 268 ? -15.953 -1.634 28.789 1.00 83.56 268 THR A CA 1
ATOM 2161 C C . THR A 1 268 ? -14.774 -1.282 29.695 1.00 83.56 268 THR A C 1
ATOM 2163 O O . THR A 1 268 ? -14.442 -2.070 30.577 1.00 83.56 268 THR A O 1
ATOM 2166 N N . VAL A 1 269 ? -14.206 -0.084 29.536 1.00 83.25 269 VAL A N 1
ATOM 2167 C CA . VAL A 1 269 ? -13.109 0.421 30.374 1.00 83.25 269 VAL A CA 1
ATOM 2168 C C . VAL A 1 269 ? -13.553 0.682 31.818 1.00 83.25 269 VAL A C 1
ATOM 2170 O O . VAL A 1 269 ? -12.806 0.386 32.742 1.00 83.25 269 VAL A O 1
ATOM 2173 N N . THR A 1 270 ? -14.770 1.189 32.044 1.00 80.50 270 THR A N 1
ATOM 2174 C CA . THR A 1 270 ? -15.275 1.423 33.413 1.00 80.50 270 THR A CA 1
ATOM 2175 C C . THR A 1 270 ? -15.606 0.139 34.175 1.00 80.50 270 THR A C 1
ATOM 2177 O O . THR A 1 270 ? -15.478 0.109 35.396 1.00 80.50 270 THR A O 1
ATOM 2180 N N . TYR A 1 271 ? -16.049 -0.915 33.481 1.00 76.50 271 TYR A N 1
ATOM 2181 C CA . TYR A 1 271 ? -16.513 -2.149 34.119 1.00 76.50 271 TYR A CA 1
ATOM 2182 C C . TYR A 1 271 ? -15.417 -3.213 34.247 1.00 76.50 271 TYR A C 1
ATOM 2184 O O . TYR A 1 271 ? -15.435 -4.003 35.189 1.00 76.50 271 TYR A O 1
ATOM 2192 N N . SER A 1 272 ? -14.471 -3.264 33.305 1.00 73.62 272 SER A N 1
ATOM 2193 C CA . SER A 1 272 ? -13.408 -4.268 33.286 1.00 73.62 272 SER A CA 1
ATOM 2194 C C . SER A 1 272 ? -12.035 -3.636 33.482 1.00 73.62 272 SER A C 1
ATOM 2196 O O . SER A 1 272 ? -11.654 -2.723 32.756 1.00 73.62 272 SER A O 1
ATOM 2198 N N . SER A 1 273 ? -11.248 -4.187 34.409 1.00 66.81 273 SER A N 1
ATOM 2199 C CA . SER A 1 273 ? -9.838 -3.823 34.605 1.00 66.81 273 SER A CA 1
ATOM 2200 C C . SER A 1 273 ? -8.939 -4.217 33.424 1.00 66.81 273 SER A C 1
ATOM 2202 O O . SER A 1 273 ? -7.822 -3.717 33.317 1.00 66.81 273 SER A O 1
ATOM 2204 N N . SER A 1 274 ? -9.417 -5.090 32.525 1.00 69.00 274 SER A N 1
ATOM 2205 C CA . SER A 1 274 ? -8.743 -5.469 31.280 1.00 69.00 274 SER A CA 1
ATOM 2206 C C . SER A 1 274 ? -9.728 -5.387 30.103 1.00 69.00 274 SER A C 1
ATOM 2208 O O . SER A 1 274 ? -10.436 -6.357 29.804 1.00 69.00 274 SER A O 1
ATOM 2210 N N . PRO A 1 275 ? -9.816 -4.221 29.438 1.00 72.06 275 PRO A N 1
ATOM 2211 C CA . PRO A 1 275 ? -10.713 -4.007 28.308 1.00 72.06 275 PRO A CA 1
ATOM 2212 C C . PRO A 1 275 ? -10.380 -4.978 27.172 1.00 72.06 275 PRO A C 1
ATOM 2214 O O . PRO A 1 275 ? -9.275 -4.967 26.631 1.00 72.06 275 PRO A O 1
ATOM 2217 N N . SER A 1 276 ? -11.338 -5.826 26.794 1.00 80.38 276 SER A N 1
ATOM 2218 C CA . SER A 1 276 ? -11.173 -6.764 25.682 1.00 80.38 276 SER A CA 1
ATOM 2219 C C . SER A 1 276 ? -12.168 -6.472 24.566 1.00 80.38 276 SER A C 1
ATOM 2221 O O . SER A 1 276 ? -13.333 -6.152 24.811 1.00 80.38 276 SER A O 1
ATOM 2223 N N . LEU A 1 277 ? -11.720 -6.640 23.321 1.00 80.62 277 LEU A N 1
ATOM 2224 C CA . LEU A 1 277 ? -12.574 -6.501 22.136 1.00 80.62 277 LEU A CA 1
ATOM 2225 C C . LEU A 1 277 ? -13.734 -7.507 22.128 1.00 80.62 277 LEU A C 1
ATOM 2227 O O . LEU A 1 277 ? -14.804 -7.203 21.612 1.00 80.62 277 LEU A O 1
ATOM 2231 N N . ASN A 1 278 ? -13.548 -8.674 22.747 1.00 83.06 278 ASN A N 1
ATOM 2232 C CA . ASN A 1 278 ? -14.598 -9.683 22.884 1.00 83.06 278 ASN A CA 1
ATOM 2233 C C . ASN A 1 278 ? -15.697 -9.220 23.849 1.00 83.06 278 ASN A C 1
ATOM 2235 O O . ASN A 1 278 ? -16.883 -9.379 23.560 1.00 83.06 278 ASN A O 1
ATOM 2239 N N . TYR A 1 279 ? -15.316 -8.605 24.975 1.00 81.19 279 TYR A N 1
ATOM 2240 C CA . TYR A 1 279 ? -16.288 -8.038 25.908 1.00 81.19 279 TYR A CA 1
ATOM 2241 C C . TYR A 1 279 ? -17.038 -6.860 25.281 1.00 81.19 279 TYR A C 1
ATOM 2243 O O . TYR A 1 279 ? -18.265 -6.814 25.368 1.00 81.19 279 TYR A O 1
ATOM 2251 N N . LEU A 1 280 ? -16.331 -5.979 24.562 1.00 84.62 280 LEU A N 1
ATOM 2252 C CA . LEU A 1 280 ? -16.962 -4.915 23.780 1.00 84.62 280 LEU A CA 1
ATOM 2253 C C . LEU A 1 280 ? -17.981 -5.483 22.779 1.00 84.62 280 LEU A C 1
ATOM 2255 O O . LEU A 1 280 ? -19.116 -5.013 22.722 1.00 84.62 280 LEU A O 1
ATOM 2259 N N . GLY A 1 281 ? -17.602 -6.532 22.042 1.00 85.19 281 GLY A N 1
ATOM 2260 C CA . GLY A 1 281 ? -18.493 -7.224 21.111 1.00 85.19 281 GLY A CA 1
ATOM 2261 C C . GLY A 1 281 ? -19.779 -7.704 21.779 1.00 85.19 281 GLY A C 1
ATOM 2262 O O . GLY A 1 281 ? -20.858 -7.456 21.257 1.00 85.19 281 GLY A O 1
ATOM 2263 N N . SER A 1 282 ? -19.689 -8.273 22.985 1.00 85.00 282 SER A N 1
ATOM 2264 C CA . SER A 1 282 ? -20.867 -8.742 23.728 1.00 85.00 282 SER A CA 1
ATOM 2265 C C . SER A 1 282 ? -21.833 -7.621 24.145 1.00 85.00 282 SER A C 1
ATOM 2267 O O . SER A 1 282 ? -23.039 -7.849 24.246 1.00 85.00 282 SER A O 1
ATOM 2269 N N . ILE A 1 283 ? -21.330 -6.403 24.385 1.00 84.81 283 ILE A N 1
ATOM 2270 C CA . ILE A 1 283 ? -22.169 -5.227 24.664 1.00 84.81 283 ILE A CA 1
ATOM 2271 C C . ILE A 1 283 ? -22.873 -4.786 23.381 1.00 84.81 283 ILE A C 1
ATOM 2273 O O . ILE A 1 283 ? -24.085 -4.569 23.386 1.00 84.81 283 ILE A O 1
ATOM 2277 N N . LEU A 1 284 ? -22.122 -4.698 22.282 1.00 86.94 284 LEU A N 1
ATOM 2278 C CA . LEU A 1 284 ? -22.637 -4.287 20.979 1.00 86.94 284 LEU A CA 1
ATOM 2279 C C . LEU A 1 284 ? -23.660 -5.287 20.417 1.00 86.94 284 LEU A C 1
ATOM 2281 O O . LEU A 1 284 ? -24.659 -4.870 19.834 1.00 86.94 284 LEU A O 1
ATOM 2285 N N . ASP A 1 285 ? -23.474 -6.586 20.656 1.00 86.75 285 ASP A N 1
ATOM 2286 C CA . ASP A 1 285 ? -24.444 -7.626 20.298 1.00 86.75 285 ASP A CA 1
ATOM 2287 C C . ASP A 1 285 ? -25.774 -7.423 21.047 1.00 86.75 285 ASP A C 1
ATOM 2289 O O . ASP A 1 285 ? -26.836 -7.405 20.423 1.00 86.75 285 ASP A O 1
ATOM 2293 N N . LYS A 1 286 ? -25.732 -7.143 22.359 1.00 86.12 286 LYS A N 1
ATOM 2294 C CA . LYS A 1 286 ? -26.939 -6.833 23.153 1.00 86.12 286 LYS A CA 1
ATOM 2295 C C . LYS A 1 286 ? -27.651 -5.567 22.678 1.00 86.12 286 LYS A C 1
ATOM 2297 O O . LYS A 1 286 ? -28.875 -5.485 22.751 1.00 86.12 286 LYS A O 1
ATOM 2302 N N . TRP A 1 287 ? -26.907 -4.556 22.235 1.00 85.06 287 TRP A N 1
ATOM 2303 C CA . TRP A 1 287 ? -27.496 -3.319 21.711 1.00 85.06 287 TRP A CA 1
ATOM 2304 C C . TRP A 1 287 ? -28.156 -3.546 20.356 1.00 85.06 287 TRP A C 1
ATOM 2306 O O . TRP A 1 287 ? -29.264 -3.062 20.130 1.00 85.06 287 TRP A O 1
ATOM 2316 N N . LYS A 1 288 ? -27.540 -4.370 19.502 1.00 85.44 288 LYS A N 1
ATOM 2317 C CA . LYS A 1 288 ? -28.128 -4.791 18.230 1.00 85.44 288 LYS A CA 1
ATOM 2318 C C . LYS A 1 288 ? -29.427 -5.570 18.432 1.00 85.44 288 LYS A C 1
ATOM 2320 O O . LYS A 1 288 ? -30.405 -5.282 17.748 1.00 85.44 288 LYS A O 1
ATOM 2325 N N . GLU A 1 289 ? -29.458 -6.523 19.365 1.00 84.00 289 GLU A N 1
ATOM 2326 C CA . GLU A 1 289 ? -30.670 -7.294 19.695 1.00 84.00 289 GLU A CA 1
ATOM 2327 C C . GLU A 1 289 ? -31.821 -6.396 20.164 1.00 84.00 289 GLU A C 1
ATOM 2329 O O . GLU A 1 289 ? -32.978 -6.640 19.833 1.00 84.00 289 GLU A O 1
ATOM 2334 N N . LYS A 1 290 ? -31.500 -5.321 20.891 1.00 80.44 290 LYS A N 1
ATOM 2335 C CA . LYS A 1 290 ? -32.470 -4.317 21.345 1.00 80.44 290 LYS A CA 1
ATOM 2336 C C . LYS A 1 290 ? -32.806 -3.258 20.285 1.00 80.44 290 LYS A C 1
ATOM 2338 O O . LYS A 1 290 ? -33.597 -2.364 20.568 1.00 80.44 290 LYS A O 1
ATOM 2343 N N . GLY A 1 291 ? -32.237 -3.359 19.081 1.00 77.06 291 GLY A N 1
ATOM 2344 C CA . GLY A 1 291 ? -32.510 -2.462 17.956 1.00 77.06 291 GLY A CA 1
ATOM 2345 C C . GLY A 1 291 ? -31.875 -1.076 18.066 1.00 77.06 291 GLY A C 1
ATOM 2346 O O . GLY A 1 291 ? -32.286 -0.180 17.339 1.00 77.06 291 GLY A O 1
ATOM 2347 N N . ILE A 1 292 ? -30.888 -0.896 18.946 1.00 73.75 292 ILE A N 1
ATOM 2348 C CA . ILE A 1 292 ? -30.304 0.411 19.259 1.00 73.75 292 ILE A CA 1
ATOM 2349 C C . ILE A 1 292 ? -29.207 0.747 18.273 1.00 73.75 292 ILE A C 1
ATOM 2351 O O . ILE A 1 292 ? -28.218 0.024 18.196 1.00 73.75 292 ILE A O 1
ATOM 2355 N N . ARG A 1 293 ? -29.357 1.852 17.551 1.00 69.00 293 ARG A N 1
ATOM 2356 C CA . ARG A 1 293 ? -28.399 2.319 16.541 1.00 69.00 293 ARG A CA 1
ATOM 2357 C C . ARG A 1 293 ? -27.913 3.743 16.772 1.00 69.00 293 ARG A C 1
ATOM 2359 O O . ARG A 1 293 ? -26.931 4.140 16.149 1.00 69.00 293 ARG A O 1
ATOM 2366 N N . THR A 1 294 ? -28.557 4.498 17.660 1.00 72.62 294 THR A N 1
ATOM 2367 C CA . THR A 1 294 ? -28.226 5.904 17.922 1.00 72.62 294 THR A CA 1
ATOM 2368 C C . THR A 1 294 ? -27.813 6.143 19.374 1.00 72.62 294 THR A C 1
ATOM 2370 O O . THR A 1 294 ? -28.181 5.401 20.284 1.00 72.62 294 THR A O 1
ATOM 2373 N N . LEU A 1 295 ? -27.039 7.207 19.606 1.00 70.00 295 LEU A N 1
ATOM 2374 C CA . LEU A 1 295 ? -26.628 7.627 20.952 1.00 70.00 295 LEU A CA 1
ATOM 2375 C C . LEU A 1 295 ? -27.825 7.970 21.855 1.00 70.00 295 LEU A C 1
ATOM 2377 O O . LEU A 1 295 ? -27.782 7.726 23.060 1.00 70.00 295 LEU A O 1
ATOM 2381 N N . GLU A 1 296 ? -28.904 8.498 21.277 1.00 70.19 296 GLU A N 1
ATOM 2382 C CA . GLU A 1 296 ? -30.133 8.821 22.007 1.00 70.19 296 GLU A CA 1
ATOM 2383 C C . GLU A 1 296 ? -30.822 7.551 22.520 1.00 70.19 296 GLU A C 1
ATOM 2385 O O . GLU A 1 296 ? -31.208 7.468 23.686 1.00 70.19 296 GLU A O 1
ATOM 2390 N N . GLU A 1 297 ? -30.895 6.514 21.688 1.00 71.06 297 GLU A N 1
ATOM 2391 C CA . GLU A 1 297 ? -31.457 5.218 22.066 1.00 71.06 297 GLU A CA 1
ATOM 2392 C C . GLU A 1 297 ? -30.621 4.525 23.155 1.00 71.06 297 GLU A C 1
ATOM 2394 O O . GLU A 1 297 ? -31.185 3.950 24.089 1.00 71.06 297 GLU A O 1
ATOM 2399 N N . VAL A 1 298 ? -29.290 4.652 23.109 1.00 74.31 298 VAL A N 1
ATOM 2400 C CA . VAL A 1 298 ? -28.397 4.185 24.184 1.00 74.31 298 VAL A CA 1
ATOM 2401 C C . VAL A 1 298 ? -28.730 4.877 25.516 1.00 74.31 298 VAL A C 1
ATOM 2403 O O . VAL A 1 298 ? -28.875 4.201 26.537 1.00 74.31 298 VAL A O 1
ATOM 2406 N N . ALA A 1 299 ? -28.928 6.199 25.510 1.00 71.38 299 ALA A N 1
ATOM 2407 C CA . ALA A 1 299 ? -29.288 6.957 26.710 1.00 71.38 299 ALA A CA 1
ATOM 2408 C C . ALA A 1 299 ? -30.675 6.569 27.258 1.00 71.38 299 ALA A C 1
ATOM 2410 O O . ALA A 1 299 ? -30.854 6.444 28.473 1.00 71.38 299 ALA A O 1
ATOM 2411 N N . THR A 1 300 ? -31.659 6.330 26.383 1.00 72.38 300 THR A N 1
ATOM 2412 C CA . THR A 1 300 ? -32.983 5.846 26.818 1.00 72.38 300 THR A CA 1
ATOM 2413 C C . THR A 1 300 ? -32.917 4.445 27.420 1.00 72.38 300 THR A C 1
ATOM 2415 O O . THR A 1 300 ? -33.590 4.176 28.418 1.00 72.38 300 THR A O 1
ATOM 2418 N N . LEU A 1 301 ? -32.073 3.559 26.878 1.00 71.19 301 LEU A N 1
ATOM 2419 C CA . LEU A 1 301 ? -31.864 2.237 27.455 1.00 71.19 301 LEU A CA 1
ATOM 2420 C C . LEU A 1 301 ? -31.264 2.354 28.851 1.00 71.19 301 LEU A C 1
ATOM 2422 O O . LEU A 1 301 ? -31.751 1.677 29.752 1.00 71.19 301 LEU A O 1
ATOM 2426 N N . ASP A 1 302 ? -30.271 3.216 29.062 1.00 70.31 302 ASP A N 1
ATOM 2427 C CA . ASP A 1 302 ? -29.672 3.400 30.388 1.00 70.31 302 ASP A CA 1
ATOM 2428 C C . ASP A 1 302 ? -30.673 3.929 31.408 1.00 70.31 302 ASP A C 1
ATOM 2430 O O . ASP A 1 302 ? -30.711 3.437 32.535 1.00 70.31 302 ASP A O 1
ATOM 2434 N N . GLN A 1 303 ? -31.524 4.879 31.007 1.00 68.88 303 GLN A N 1
ATOM 2435 C CA . GLN A 1 303 ? -32.614 5.361 31.853 1.00 68.88 303 GLN A CA 1
ATOM 2436 C C . GLN A 1 303 ? -33.611 4.252 32.196 1.00 68.88 303 GLN A C 1
ATOM 2438 O O . GLN A 1 303 ? -34.140 4.220 33.304 1.00 68.88 303 GLN A O 1
ATOM 2443 N N . ASN A 1 304 ? -33.892 3.344 31.264 1.00 73.25 304 ASN A N 1
ATOM 2444 C CA . ASN A 1 304 ? -34.781 2.216 31.522 1.00 73.25 304 ASN A CA 1
ATOM 2445 C C . ASN A 1 304 ? -34.103 1.159 32.403 1.00 73.25 304 ASN A C 1
ATOM 2447 O O . ASN A 1 304 ? -34.736 0.634 33.312 1.00 73.25 304 ASN A O 1
ATOM 2451 N N . HIS A 1 305 ? -32.806 0.905 32.215 1.00 69.25 305 HIS A N 1
ATOM 2452 C CA . HIS A 1 305 ? -32.035 -0.037 33.025 1.00 69.25 305 HIS A CA 1
ATOM 2453 C C . HIS A 1 305 ? -31.833 0.456 34.462 1.00 69.25 305 HIS A C 1
ATOM 2455 O O . HIS A 1 305 ? -31.901 -0.350 35.390 1.00 69.25 305 HIS A O 1
ATOM 2461 N N . SER A 1 306 ? -31.601 1.757 34.669 1.00 68.88 306 SER A N 1
ATOM 2462 C CA . SER A 1 306 ? -31.523 2.345 36.010 1.00 68.88 306 SER A CA 1
ATOM 2463 C C . SER A 1 306 ? -32.878 2.273 36.713 1.00 68.88 306 SER A C 1
ATOM 2465 O O . SER A 1 306 ? -32.946 1.770 37.833 1.00 68.88 306 SER A O 1
ATOM 2467 N N . LYS A 1 307 ? -33.970 2.631 36.022 1.00 69.88 307 LYS A N 1
ATOM 2468 C CA . LYS A 1 307 ? -35.345 2.476 36.529 1.00 69.88 307 LYS A CA 1
ATOM 2469 C C . LYS A 1 307 ? -35.689 1.020 36.848 1.00 69.88 307 LYS A C 1
ATOM 2471 O O . LYS A 1 307 ? -36.325 0.760 37.864 1.00 69.88 307 LYS A O 1
ATOM 2476 N N . GLU A 1 308 ? -35.265 0.058 36.030 1.00 71.81 308 GLU A N 1
ATOM 2477 C CA . GLU A 1 308 ? -35.463 -1.374 36.289 1.00 71.81 308 GLU A CA 1
ATOM 2478 C C . GLU A 1 308 ? -34.615 -1.881 37.459 1.00 71.81 308 GLU A C 1
ATOM 2480 O O . GLU A 1 308 ? -35.102 -2.684 38.252 1.00 71.81 308 GLU A O 1
ATOM 2485 N N . GLN A 1 309 ? -33.379 -1.401 37.626 1.00 67.25 309 GLN A N 1
ATOM 2486 C CA . GLN A 1 309 ? -32.554 -1.732 38.791 1.00 67.25 309 GLN A CA 1
ATOM 2487 C C . GLN A 1 309 ? -33.122 -1.134 40.084 1.00 67.25 309 GLN A C 1
ATOM 2489 O O . GLN A 1 309 ? -33.121 -1.803 41.117 1.00 67.25 309 GLN A O 1
ATOM 2494 N N . GLU A 1 310 ? -33.655 0.086 40.041 1.00 68.75 310 GLU A N 1
ATOM 2495 C CA . GLU A 1 310 ? -34.360 0.714 41.164 1.00 68.75 310 GLU A CA 1
ATOM 2496 C C . GLU A 1 310 ? -35.697 0.007 41.461 1.00 68.75 310 GLU A C 1
ATOM 2498 O O . GLU A 1 310 ? -36.034 -0.255 42.621 1.00 68.75 310 GLU A O 1
ATOM 2503 N N . ALA A 1 311 ? -36.427 -0.416 40.425 1.00 63.97 311 ALA A N 1
ATOM 2504 C CA . ALA A 1 311 ? -37.643 -1.221 40.548 1.00 63.97 311 ALA A CA 1
ATOM 2505 C C . ALA A 1 311 ? -37.363 -2.645 41.072 1.00 63.97 311 ALA A C 1
ATOM 2507 O O . ALA A 1 311 ? -38.163 -3.202 41.824 1.00 63.97 311 ALA A O 1
ATOM 2508 N N . ALA A 1 312 ? -36.224 -3.246 40.719 1.00 60.19 312 ALA A N 1
ATOM 2509 C CA . ALA A 1 312 ? -35.798 -4.555 41.212 1.00 60.19 312 ALA A CA 1
ATOM 2510 C C . ALA A 1 312 ? -35.292 -4.484 42.661 1.00 60.19 312 ALA A C 1
ATOM 2512 O O . ALA A 1 312 ? -35.619 -5.360 43.462 1.00 60.19 312 ALA A O 1
ATOM 2513 N N . LYS A 1 313 ? -34.577 -3.414 43.040 1.00 58.66 313 LYS A N 1
ATOM 2514 C CA . LYS A 1 313 ? -34.188 -3.150 44.438 1.00 58.66 313 LYS A CA 1
ATOM 2515 C C . LYS A 1 313 ? -35.402 -2.887 45.335 1.00 58.66 313 LYS A C 1
ATOM 2517 O O . LYS A 1 313 ? -35.420 -3.351 46.470 1.00 58.66 313 LYS A O 1
ATOM 2522 N N . SER A 1 314 ? -36.444 -2.229 44.824 1.00 56.53 314 SER A N 1
ATOM 2523 C CA . SER A 1 314 ? -37.704 -2.015 45.558 1.00 56.53 314 SER A CA 1
ATOM 2524 C C . SER A 1 314 ? -38.634 -3.241 45.581 1.00 56.53 314 SER A C 1
ATOM 2526 O O . SER A 1 314 ? -39.412 -3.391 46.522 1.00 56.53 314 SER A O 1
ATOM 2528 N N . LYS A 1 315 ? -38.526 -4.169 44.616 1.00 51.16 315 LYS A N 1
ATOM 2529 C CA . LYS A 1 315 ? -39.251 -5.461 44.610 1.00 51.16 315 LYS A CA 1
ATOM 2530 C C . LYS A 1 315 ? -38.514 -6.616 45.306 1.00 51.16 315 LYS A C 1
ATOM 2532 O O . LYS A 1 315 ? -39.126 -7.654 45.543 1.00 51.16 315 LYS A O 1
ATOM 2537 N N . GLY A 1 316 ? -37.247 -6.442 45.688 1.00 44.91 316 GLY A N 1
ATOM 2538 C CA . GLY A 1 316 ? -36.419 -7.457 46.357 1.00 44.91 316 GLY A CA 1
ATOM 2539 C C . GLY A 1 316 ? -36.786 -7.771 47.813 1.00 44.91 316 GLY A C 1
ATOM 2540 O O . GLY A 1 316 ? -36.162 -8.635 48.421 1.00 44.91 316 GLY A O 1
ATOM 2541 N N . ASN A 1 317 ? -37.809 -7.124 48.379 1.00 44.94 317 ASN A N 1
ATOM 2542 C CA . ASN A 1 317 ? -38.242 -7.358 49.755 1.00 44.94 317 ASN A CA 1
ATOM 2543 C C . ASN A 1 317 ? -39.593 -8.093 49.798 1.00 44.94 317 ASN A C 1
ATOM 2545 O O . ASN A 1 317 ? -40.602 -7.520 50.200 1.00 44.94 317 ASN A O 1
ATOM 2549 N N . LYS A 1 318 ? -39.623 -9.356 49.338 1.00 42.94 318 LYS A N 1
ATOM 2550 C CA . LYS A 1 318 ? -40.663 -10.358 49.672 1.00 42.94 318 LYS A CA 1
ATOM 2551 C C . LYS A 1 318 ? -40.232 -11.782 49.267 1.00 42.94 318 LYS A C 1
ATOM 2553 O O . LYS A 1 318 ? -40.451 -12.237 48.155 1.00 42.94 318 LYS A O 1
ATOM 2558 N N . THR A 1 319 ? -39.589 -12.452 50.226 1.00 42.06 319 THR A N 1
ATOM 2559 C CA . THR A 1 319 ? -39.617 -13.897 50.551 1.00 42.06 319 THR A CA 1
ATOM 2560 C C . THR A 1 319 ? -39.879 -14.948 49.454 1.00 42.06 319 THR A C 1
ATOM 2562 O O . THR A 1 319 ? -41.015 -15.125 49.023 1.00 42.06 319 THR A O 1
ATOM 2565 N N . ALA A 1 320 ? -38.900 -15.841 49.249 1.00 37.34 320 ALA A N 1
ATOM 2566 C CA . ALA A 1 320 ? -39.143 -17.279 49.066 1.00 37.34 320 ALA A CA 1
ATOM 2567 C C . ALA A 1 320 ? -37.982 -18.102 49.665 1.00 37.34 320 ALA A C 1
ATOM 2569 O O . ALA A 1 320 ? -36.873 -18.126 49.137 1.00 37.34 320 ALA A O 1
ATOM 2570 N N . LYS A 1 321 ? -38.236 -18.768 50.802 1.00 44.72 321 LYS A N 1
ATOM 2571 C CA . LYS A 1 321 ? -37.327 -19.752 51.413 1.00 44.72 321 LYS A CA 1
ATOM 2572 C C . LYS A 1 321 ? -37.298 -21.010 50.538 1.00 44.72 321 LYS A C 1
ATOM 2574 O O . LYS A 1 321 ? -38.279 -21.749 50.524 1.00 44.72 321 LYS A O 1
ATOM 2579 N N . SER A 1 322 ? -36.179 -21.282 49.871 1.00 39.81 322 SER A N 1
ATOM 2580 C CA . SER A 1 322 ? -35.896 -22.597 49.283 1.00 39.81 322 SER A CA 1
ATOM 2581 C C . SER A 1 322 ? -35.065 -23.429 50.263 1.00 39.81 322 SER A C 1
ATOM 2583 O O . SER A 1 322 ? -34.048 -22.967 50.780 1.00 39.81 322 SER A O 1
ATOM 2585 N N . LYS A 1 323 ? -35.538 -24.643 50.561 1.00 50.44 323 LYS A N 1
ATOM 2586 C CA . LYS A 1 323 ? -34.836 -25.650 51.364 1.00 50.44 323 LYS A CA 1
ATOM 2587 C C . LYS A 1 323 ? -33.864 -26.399 50.451 1.00 50.44 323 LYS A C 1
ATOM 2589 O O . LYS A 1 323 ? -34.333 -27.149 49.606 1.00 50.44 323 LYS A O 1
ATOM 2594 N N . ASN A 1 324 ? -32.561 -26.167 50.625 1.00 41.38 324 ASN A N 1
ATOM 2595 C CA . ASN A 1 324 ? -31.450 -27.126 50.470 1.00 41.38 324 ASN A CA 1
ATOM 2596 C C . ASN A 1 324 ? -30.117 -26.379 50.692 1.00 41.38 324 ASN A C 1
ATOM 2598 O O . ASN A 1 324 ? -29.785 -25.514 49.881 1.00 41.38 324 ASN A O 1
ATOM 2602 N N . PRO A 1 325 ? -29.335 -26.659 51.754 1.00 47.78 325 PRO A N 1
ATOM 2603 C CA . PRO A 1 325 ? -28.051 -26.000 51.949 1.00 47.78 325 PRO A CA 1
ATOM 2604 C C . PRO A 1 325 ? -26.969 -26.760 51.173 1.00 47.78 325 PRO A C 1
ATOM 2606 O O . PRO A 1 325 ? -26.494 -27.804 51.614 1.00 47.78 325 PRO A O 1
ATOM 2609 N N . HIS A 1 326 ? -26.574 -26.241 50.008 1.00 45.97 326 HIS A N 1
ATOM 2610 C CA . HIS A 1 326 ? -25.323 -26.649 49.372 1.00 45.97 326 HIS A CA 1
ATOM 2611 C C . HIS A 1 326 ? -24.167 -25.936 50.084 1.00 45.97 326 HIS A C 1
ATOM 2613 O O . HIS A 1 326 ? -24.114 -24.708 50.163 1.00 45.97 326 HIS A O 1
ATOM 2619 N N . PHE A 1 327 ? -23.265 -26.732 50.648 1.00 50.38 327 PHE A N 1
ATOM 2620 C CA . PHE A 1 327 ? -22.168 -26.328 51.518 1.00 50.38 327 PHE A CA 1
ATOM 2621 C C . PHE A 1 327 ? -21.036 -25.669 50.719 1.00 50.38 327 PHE A C 1
ATOM 2623 O O . PHE A 1 327 ? -20.029 -26.302 50.454 1.00 50.38 327 PHE A O 1
ATOM 2630 N N . THR A 1 328 ? -21.211 -24.411 50.315 1.00 54.06 328 THR A N 1
ATOM 2631 C CA . THR A 1 328 ? -20.125 -23.482 49.937 1.00 54.06 328 THR A CA 1
ATOM 2632 C C . THR A 1 328 ? -20.676 -22.055 49.948 1.00 54.06 328 THR A C 1
ATOM 2634 O O . THR A 1 328 ? -20.853 -21.424 48.910 1.00 54.06 328 THR A O 1
ATOM 2637 N N . THR A 1 329 ? -21.010 -21.543 51.131 1.00 46.59 329 THR A N 1
ATOM 2638 C CA . THR A 1 329 ? -21.152 -20.098 51.349 1.00 46.59 329 THR A CA 1
ATOM 2639 C C . THR A 1 329 ? -19.946 -19.665 52.163 1.00 46.59 329 THR A C 1
ATOM 2641 O O . THR A 1 329 ? -19.926 -19.786 53.385 1.00 46.59 329 THR A O 1
ATOM 2644 N N . THR A 1 330 ? -18.899 -19.215 51.480 1.00 48.78 330 THR A N 1
ATOM 2645 C CA . THR A 1 330 ? -17.917 -18.333 52.103 1.00 48.78 330 THR A CA 1
ATOM 2646 C C . THR A 1 330 ? -18.675 -17.095 52.568 1.00 48.78 330 THR A C 1
ATOM 2648 O O . THR A 1 330 ? -19.409 -16.477 51.797 1.00 48.78 330 THR A O 1
ATOM 2651 N N . TYR A 1 331 ? -18.567 -16.779 53.856 1.00 43.72 331 TYR A N 1
ATOM 2652 C CA . TYR A 1 331 ? -19.120 -15.565 54.442 1.00 43.72 331 TYR A CA 1
ATOM 2653 C C . TYR A 1 331 ? -18.588 -14.348 53.668 1.00 43.72 331 TYR A C 1
ATOM 2655 O O . TYR A 1 331 ? -17.466 -13.902 53.890 1.00 43.72 331 TYR A O 1
ATOM 2663 N N . SER A 1 332 ? -19.388 -13.798 52.752 1.00 50.66 332 SER A N 1
ATOM 2664 C CA . SER A 1 332 ? -19.207 -12.421 52.308 1.00 50.66 332 SER A CA 1
ATOM 2665 C C . SER A 1 332 ? -19.703 -11.557 53.455 1.00 50.66 332 SER A C 1
ATOM 2667 O O . SER A 1 332 ? -20.901 -11.343 53.637 1.00 50.66 332 SER A O 1
ATOM 2669 N N . HIS A 1 333 ? -18.780 -11.161 54.321 1.00 53.06 333 HIS A N 1
ATOM 2670 C CA . HIS A 1 333 ? -19.059 -10.150 55.314 1.00 53.06 333 HIS A CA 1
ATOM 2671 C C . HIS A 1 333 ? -19.223 -8.801 54.604 1.00 53.06 333 HIS A C 1
ATOM 2673 O O . HIS A 1 333 ? -18.268 -8.046 54.444 1.00 53.06 333 HIS A O 1
ATOM 2679 N N . ASN A 1 334 ? -20.446 -8.500 54.172 1.00 52.75 334 ASN A N 1
ATOM 2680 C CA . ASN A 1 334 ? -20.872 -7.122 53.976 1.00 52.75 334 ASN A CA 1
ATOM 2681 C C . ASN A 1 334 ? -21.071 -6.512 55.369 1.00 52.75 334 ASN A C 1
ATOM 2683 O O . ASN A 1 334 ? -22.188 -6.480 55.885 1.00 52.75 334 ASN A O 1
ATOM 2687 N N . TRP A 1 335 ? -19.967 -6.166 56.030 1.00 59.84 335 TRP A N 1
ATOM 2688 C CA . TRP A 1 335 ? -20.031 -5.442 57.289 1.00 59.84 335 TRP A CA 1
ATOM 2689 C C . TRP A 1 335 ? -20.442 -4.006 56.998 1.00 59.84 335 TRP A C 1
ATOM 2691 O O . TRP A 1 335 ? -19.726 -3.282 56.307 1.00 59.84 335 TRP A O 1
ATOM 2701 N N . ASP A 1 336 ? -21.584 -3.604 57.540 1.00 66.12 336 ASP A N 1
ATOM 2702 C CA . ASP A 1 336 ? -21.957 -2.201 57.616 1.00 66.12 336 ASP A CA 1
ATOM 2703 C C . ASP A 1 336 ? -21.022 -1.513 58.625 1.00 66.12 336 ASP A C 1
ATOM 2705 O O . ASP A 1 336 ? -21.065 -1.791 59.830 1.00 66.12 336 ASP A O 1
ATOM 2709 N N . LEU A 1 337 ? -20.098 -0.698 58.106 1.00 66.31 337 LEU A N 1
ATOM 2710 C CA . LEU A 1 337 ? -19.021 -0.077 58.881 1.00 66.31 337 LEU A CA 1
ATOM 2711 C C . LEU A 1 337 ? -19.586 0.797 60.013 1.00 66.31 337 LEU A C 1
ATOM 2713 O O . LEU A 1 337 ? -19.039 0.805 61.116 1.00 66.31 337 LEU A O 1
ATOM 2717 N N . ASP A 1 338 ? -20.725 1.448 59.765 1.00 74.12 338 ASP A N 1
ATOM 2718 C CA . ASP A 1 338 ? -21.400 2.317 60.731 1.00 74.12 338 ASP A CA 1
ATOM 2719 C C . ASP A 1 338 ? -21.976 1.509 61.907 1.00 74.12 338 ASP A C 1
ATOM 2721 O O . ASP A 1 338 ? -21.983 1.954 63.059 1.00 74.12 338 ASP A O 1
ATOM 2725 N N . GLU A 1 339 ? -22.436 0.282 61.646 1.00 74.69 339 GLU A N 1
ATOM 2726 C CA . GLU A 1 339 ? -23.004 -0.599 62.669 1.00 74.69 339 GLU A CA 1
ATOM 2727 C C . GLU A 1 339 ? -21.918 -1.226 63.560 1.00 74.69 339 GLU A C 1
ATOM 2729 O O . GLU A 1 339 ? -22.130 -1.429 64.763 1.00 74.69 339 GLU A O 1
ATOM 2734 N N . LEU A 1 340 ? -20.741 -1.500 62.985 1.00 75.06 340 LEU A N 1
ATOM 2735 C CA . LEU A 1 340 ? -19.548 -1.924 63.722 1.00 75.06 340 LEU A CA 1
ATOM 2736 C C . LEU A 1 340 ? -19.040 -0.814 64.640 1.00 75.06 340 LEU A C 1
ATOM 2738 O O . LEU A 1 340 ? -18.824 -1.055 65.827 1.00 75.06 340 LEU A O 1
ATOM 2742 N N . GLU A 1 341 ? -18.924 0.407 64.124 1.00 78.25 341 GLU A N 1
ATOM 2743 C CA . GLU A 1 341 ? -18.423 1.550 64.889 1.00 78.25 341 GLU A CA 1
ATOM 2744 C C . GLU A 1 341 ? -19.372 1.919 66.046 1.00 78.25 341 GLU A C 1
ATOM 2746 O O . GLU A 1 341 ? -18.954 2.320 67.138 1.00 78.25 341 GLU A O 1
ATOM 2751 N N . LYS A 1 342 ? -20.680 1.714 65.853 1.00 84.31 342 LYS A N 1
ATOM 2752 C CA . LYS A 1 342 ? -21.684 1.887 66.908 1.00 84.31 342 LYS A CA 1
ATOM 2753 C C . LYS A 1 342 ? -21.573 0.821 68.001 1.00 84.31 342 LYS A C 1
ATOM 2755 O O . LYS A 1 342 ? -21.689 1.155 69.181 1.00 84.31 342 LYS A O 1
ATOM 2760 N N . ARG A 1 343 ? -21.322 -0.443 67.636 1.00 81.88 343 ARG A N 1
ATOM 2761 C CA . ARG A 1 343 ? -21.071 -1.525 68.608 1.00 81.88 343 ARG A CA 1
ATOM 2762 C C . ARG A 1 343 ? -19.773 -1.315 69.373 1.00 81.88 343 ARG A C 1
ATOM 2764 O O . ARG A 1 343 ? -19.741 -1.568 70.573 1.00 81.88 343 ARG A O 1
ATOM 2771 N N . GLU A 1 344 ? -18.731 -0.827 68.710 1.00 82.75 344 GLU A N 1
ATOM 2772 C CA . GLU A 1 344 ? -17.456 -0.521 69.357 1.00 82.75 344 GLU A CA 1
ATOM 2773 C C . GLU A 1 344 ? -17.606 0.609 70.383 1.00 82.75 344 GLU A C 1
ATOM 2775 O O . GLU A 1 344 ? -17.146 0.473 71.518 1.00 82.75 344 GLU A O 1
ATOM 2780 N N . ARG A 1 345 ? -18.351 1.672 70.047 1.00 81.44 345 ARG A N 1
ATOM 2781 C CA . ARG A 1 345 ? -18.700 2.729 71.011 1.00 81.44 345 ARG A CA 1
ATOM 2782 C C . ARG A 1 345 ? -19.471 2.196 72.215 1.00 81.44 345 ARG A C 1
ATOM 2784 O O . ARG A 1 345 ? -19.107 2.505 73.344 1.00 81.44 345 ARG A O 1
ATOM 2791 N N . GLN A 1 346 ? -20.480 1.355 71.992 1.00 80.38 346 GLN A N 1
ATOM 2792 C CA . GLN A 1 346 ? -21.251 0.747 73.083 1.00 80.38 346 GLN A CA 1
ATOM 2793 C C . GLN A 1 346 ? -20.399 -0.173 73.963 1.00 80.38 346 GLN A C 1
ATOM 2795 O O . GLN A 1 346 ? -20.568 -0.198 75.180 1.00 80.38 346 GLN A O 1
ATOM 2800 N N . PHE A 1 347 ? -19.464 -0.915 73.368 1.00 81.69 347 PHE A N 1
ATOM 2801 C CA . PHE A 1 347 ? -18.533 -1.762 74.106 1.00 81.69 347 PHE A CA 1
ATOM 2802 C C . PHE A 1 347 ? -17.568 -0.934 74.963 1.00 81.69 347 PHE A C 1
ATOM 2804 O O . PHE A 1 347 ? -17.333 -1.260 76.127 1.00 81.69 347 PHE A O 1
ATOM 2811 N N . LEU A 1 348 ? -17.037 0.164 74.419 1.00 79.50 348 LEU A N 1
ATOM 2812 C CA . LEU A 1 348 ? -16.197 1.102 75.163 1.00 79.50 348 LEU A CA 1
ATOM 2813 C C . LEU A 1 348 ? -16.972 1.762 76.310 1.00 79.50 348 LEU A C 1
ATOM 2815 O O . LEU A 1 348 ? -16.459 1.820 77.424 1.00 79.50 348 LEU A O 1
ATOM 2819 N N . GLU A 1 349 ? -18.220 2.176 76.084 1.00 75.69 349 GLU A N 1
ATOM 2820 C CA . GLU A 1 349 ? -19.093 2.704 77.139 1.00 75.69 349 GLU A CA 1
ATOM 2821 C C . GLU A 1 349 ? -19.373 1.662 78.230 1.00 75.69 349 GLU A C 1
ATOM 2823 O O . GLU A 1 349 ? -19.244 1.969 79.414 1.00 75.69 349 GLU A O 1
ATOM 2828 N N . GLN A 1 350 ? -19.669 0.410 77.868 1.00 74.25 350 GLN A N 1
ATOM 2829 C CA . GLN A 1 350 ? -19.843 -0.670 78.846 1.00 74.25 350 GLN A CA 1
ATOM 2830 C C . GLN A 1 350 ? -18.562 -0.965 79.627 1.00 74.25 350 GLN A C 1
ATOM 2832 O O . GLN A 1 350 ? -18.628 -1.273 80.811 1.00 74.25 350 GLN A O 1
ATOM 2837 N N . LYS A 1 351 ? -17.386 -0.837 79.010 1.00 73.25 351 LYS A N 1
ATOM 2838 C CA . LYS A 1 351 ? -16.106 -1.043 79.696 1.00 73.25 351 LYS A CA 1
ATOM 2839 C C . LYS A 1 351 ? -15.745 0.111 80.638 1.00 73.25 351 LYS A C 1
ATOM 2841 O O . LYS A 1 351 ? -15.059 -0.113 81.630 1.00 73.25 351 LYS A O 1
ATOM 2846 N N . ILE A 1 352 ? -16.193 1.329 80.332 1.00 69.38 352 ILE A N 1
ATOM 2847 C CA . ILE A 1 352 ? -15.947 2.526 81.150 1.00 69.38 352 ILE A CA 1
ATOM 2848 C C . ILE A 1 352 ? -16.951 2.626 82.311 1.00 69.38 352 ILE A C 1
ATOM 2850 O O . ILE A 1 352 ? -16.570 3.049 83.400 1.00 69.38 352 ILE A O 1
ATOM 2854 N N . TYR A 1 353 ? -18.208 2.213 82.109 1.00 67.06 353 TYR A N 1
ATOM 2855 C CA . TYR A 1 353 ? -19.295 2.400 83.084 1.00 67.06 353 TYR A CA 1
ATOM 2856 C C . TYR A 1 353 ? -19.857 1.106 83.697 1.00 67.06 353 TYR A C 1
ATOM 2858 O O . TYR A 1 353 ? -20.593 1.171 84.677 1.00 67.06 353 TYR A O 1
ATOM 2866 N N . GLY A 1 354 ? -19.526 -0.066 83.155 1.00 56.94 354 GLY A N 1
ATOM 2867 C CA . GLY A 1 354 ? -20.031 -1.378 83.581 1.00 56.94 354 GLY A CA 1
ATOM 2868 C C . GLY A 1 354 ? -19.057 -2.164 84.457 1.00 56.94 354 GLY A C 1
ATOM 2869 O O . GLY A 1 354 ? -18.948 -3.379 84.312 1.00 56.94 354 GLY A O 1
ATOM 2870 N N . GLY A 1 355 ? -18.327 -1.481 85.339 1.00 56.25 355 GLY A N 1
ATOM 2871 C CA . GLY A 1 355 ? -17.579 -2.132 86.409 1.00 56.25 355 GLY A CA 1
ATOM 2872 C C . GLY A 1 355 ? -18.520 -2.602 87.517 1.00 56.25 355 GLY A C 1
ATOM 2873 O O . GLY A 1 355 ? -18.960 -1.785 88.324 1.00 56.25 355 GLY A O 1
ATOM 2874 N N . ASN A 1 356 ? -18.808 -3.904 87.542 1.00 42.78 356 ASN A N 1
ATOM 2875 C CA . ASN A 1 356 ? -19.019 -4.683 88.765 1.00 42.78 356 ASN A CA 1
ATOM 2876 C C . ASN A 1 356 ? -18.807 -6.172 88.498 1.00 42.78 356 ASN A C 1
ATOM 2878 O O . ASN A 1 356 ? -19.514 -6.714 87.618 1.00 42.78 356 ASN A O 1
#

Nearest PDB structures (foldseek):
  2zc2-assembly2_B  TM=8.648E-01  e=2.157E-02  Streptococcus mutans UA159
  2obp-assembly2_B  TM=7.784E-01  e=6.388E-01  Cupriavidus pinatubonensis JMP134
  3cta-assembly1_A-2  TM=7.435E-01  e=1.371E+00  Thermoplasma acidophilum DSM 1728
  4zzl-assembly1_A  TM=4.126E-01  e=1.080E+00  Pseudomonas aeruginosa

Foldseek 3Di:
DDDDDDDDDQDPDDDAAPCCVPPPVVVDDPLLVLLCVVVSSLVPGPVHPDDDLCVSCVVSVHDSVVSVVSLVVCCVVVQWPWDDPDPRDIDIGGDNDDPPDDDDDDDDDDDDDDDDDPDLDPDQDDDDLVNLVVCVVVDVLLVVLQVLLCVLLVHHADSVLSSLLVSLCSSVVADSVVLSLLSNVCSVVVNSDSVVSSVVSVVCVVVVNRDPVSVVVVVVLVVLLCVLCVLLVNDDPDDDPVSSVLVCCCCPVLVADSVVLSVLSPVQVVPDPHRDSVSSSVVSVVCSVVVHRDPVSVVVVVVVVVVVVVVCVVVVPDDDDDDDDDPDDDDPPPDPVVVVVVVVVVVVVCVVPVDD

Radius of gyration: 36.55 Å; Cα contacts (8 Å, |Δi|>4): 238; chains: 1; bounding box: 73×56×151 Å

Solvent-accessible surface area (backbone atoms only — not comparable to full-atom values): 21897 Å² total; per-residue (Å²): 133,91,82,85,81,84,82,80,75,79,74,92,72,81,90,74,56,65,65,48,62,69,72,43,51,78,76,48,55,71,69,43,50,50,51,50,55,51,51,54,51,52,72,70,30,91,87,51,95,74,81,58,61,62,61,49,13,58,77,69,72,50,51,49,69,57,50,51,51,37,47,52,50,37,30,78,69,53,50,28,48,66,44,79,78,50,102,87,42,72,48,78,49,77,52,84,65,81,74,88,73,82,91,80,85,88,87,82,79,87,82,92,76,94,73,98,64,92,74,71,77,94,64,84,81,88,67,52,74,67,57,54,55,49,49,39,70,77,33,63,68,56,44,50,49,51,56,53,49,25,64,54,58,74,46,86,74,50,74,70,45,51,41,49,58,48,38,41,38,69,74,66,62,42,48,68,71,38,53,53,50,49,49,46,53,32,32,76,68,76,44,69,50,60,73,57,49,52,53,51,50,53,53,32,53,77,70,67,47,75,45,58,65,51,49,50,52,50,51,52,52,54,49,51,52,51,53,49,32,46,56,40,69,55,80,62,100,67,84,53,70,70,57,50,55,55,51,44,44,41,48,62,79,65,54,39,43,70,68,46,54,45,52,46,23,48,52,33,49,75,74,33,99,71,54,46,74,68,60,38,46,56,52,53,50,55,35,52,77,71,70,47,61,47,64,67,49,51,52,52,49,51,55,51,51,51,51,48,51,54,50,48,64,70,62,67,80,72,87,82,93,77,93,74,89,74,95,77,77,78,83,78,78,82,70,58,65,70,60,52,54,52,50,50,51,52,51,51,48,43,69,74,71,58,84,126

Organism: NCBI:txid3018743

Sequence (356 aa):
MAYVKFISNPPTSISIPYWFITDYMPQALGGYVKVYLYIFALYHDPSIEGISLEDSAKVLNMLCSELTTALEYWNTHGVLQFKMLSDEDFELTFELDKPTSAPTVGRTASVETKTQRTFIQQTRPHYTSDELTLYCKEHTSIANLFTICEKHLGRLLSSTDQQVLYGLYDWLNLPLDLIEYLVQYCASNNHTHIRYIEKVALGWVDQGIKTVEDAKAQASITKKYRTILKALGMTGETITKHQKELIDKWLNDYAFDIGVILEACNRTVTYSSSPSLNYLGSILDKWKEKGIRTLEEVATLDQNHSKEQEAAKSKGNKTAKSKNPHFTTTYSHNWDLDELEKRERQFLEQKIYGGN

Secondary structure (DSSP, 8-state):
-------PPPPS-----HHIIIIITTTS-HHHHHHHHHHHHHHT-TT-S---HHHHHHHHTS-HHHHHHHHHHHHHTTSEEEEE-SSS-EEEEE--SPP----------------------SS-----HHHHHHHHHH-HHHHHHHHHHHHHHTSPPPHHHHHHHHHHHHTS---HHHHHHHHHHHHHTT---HHHHHHHHHHHHHTT--SHHHHHHHHHHHHHHHHHHHHTT---SS--HHHHHHHHIIIIIS---HHHHHHHHHHHHHH-SS--HHHHHHHHHHHHHTT--SHHHHHHHHHHHHHHHHHHHHH--S--------S---------HHHHHHHHHHHHHHHHH---

Mean predicted aligned error: 19.82 Å

InterPro domains:
  IPR006343 DnaB/C, C-terminal domain [PF07261] (146-218)
  IPR006343 DnaB/C, C-terminal domain [PF07261] (236-298)
  IPR006343 DnaB/C, C-terminal domain [TIGR01446] (146-217)
  IPR006343 DnaB/C, C-terminal domain [TIGR01446] (236-299)
  IPR017019 Predicted DNA replication protein, bacterial [PIRSF033722] (13-343)
  IPR034829 DnaD-like domain superfamily [G3DSA:1.10.10.630] (141-216)
  IPR034829 DnaD-like domain superfamily [G3DSA:1.10.10.630] (227-299)
  IPR034829 DnaD-like domain superfamily [SSF158499] (145-211)
  IPR034829 DnaD-like domain superfamily [SSF158499] (229-294)
  IPR053162 DnaD [PTHR37293] (123-219)